Protein AF-A0A7C7Z2N9-F1 (afdb_monomer)

Foldseek 3Di:
DDPVLVVLLVVLVVLLVLLVVLLVVLVVQFDKDFFALVVFFPDKDAFDDFDQDPDDQQFKKWKKDFQPWDKPPWFKAFPVRDTFWDFDWQDDPDDDDSCPVDRITTGTIGHSHPGSITTGMHIPDMMTIGGPPPGTIDTSVVVSVVSNVSSVVSNVVSVVSNVVSVVVVVVVVVVVVVVVVVVPPDDDDDD

Structure (mmCIF, N/CA/C/O backbone):
data_AF-A0A7C7Z2N9-F1
#
_entry.id   AF-A0A7C7Z2N9-F1
#
loop_
_atom_site.group_PDB
_atom_site.id
_atom_site.type_symbol
_atom_site.label_atom_id
_atom_site.label_alt_id
_atom_site.label_comp_id
_atom_site.label_asym_id
_atom_site.label_entity_id
_atom_site.label_seq_id
_atom_site.pdbx_PDB_ins_code
_atom_site.Cartn_x
_atom_site.Cartn_y
_atom_site.Cartn_z
_atom_site.occupancy
_atom_site.B_iso_or_equiv
_atom_site.auth_seq_id
_atom_site.auth_comp_id
_atom_site.auth_asym_id
_atom_site.auth_atom_id
_atom_site.pdbx_PDB_model_num
ATOM 1 N N . MET A 1 1 ? 31.830 6.029 -44.873 1.00 58.88 1 MET A N 1
ATOM 2 C CA . MET A 1 1 ? 30.890 5.384 -43.927 1.00 58.88 1 MET A CA 1
ATOM 3 C C . MET A 1 1 ? 29.591 5.137 -44.669 1.00 58.88 1 MET A C 1
ATOM 5 O O . MET A 1 1 ? 29.043 6.101 -45.197 1.00 58.88 1 MET A O 1
ATOM 9 N N . ASN A 1 2 ? 29.158 3.878 -44.798 1.00 68.06 2 ASN A N 1
ATOM 10 C CA . ASN A 1 2 ? 27.928 3.558 -45.528 1.00 68.06 2 ASN A CA 1
ATOM 11 C C . ASN A 1 2 ? 26.686 4.051 -44.750 1.00 68.06 2 ASN A C 1
ATOM 13 O O . ASN A 1 2 ? 26.764 4.338 -43.552 1.00 68.06 2 ASN A O 1
ATOM 17 N N . LYS A 1 3 ? 25.544 4.197 -45.437 1.00 74.06 3 LYS A N 1
ATOM 18 C CA . LYS A 1 3 ? 24.299 4.692 -44.821 1.00 74.06 3 LYS A CA 1
ATOM 19 C C . LYS A 1 3 ? 23.841 3.804 -43.650 1.00 74.06 3 LYS A C 1
ATOM 21 O O . LYS A 1 3 ? 23.372 4.338 -42.655 1.00 74.06 3 LYS A O 1
ATOM 26 N N . GLY A 1 4 ? 24.066 2.489 -43.727 1.00 71.56 4 GLY A N 1
ATOM 27 C CA . GLY A 1 4 ? 23.709 1.534 -42.669 1.00 71.56 4 GLY A CA 1
ATOM 28 C C . GLY A 1 4 ? 24.450 1.767 -41.348 1.00 71.56 4 GLY A C 1
ATOM 29 O O . GLY A 1 4 ? 23.817 1.846 -40.303 1.00 71.56 4 GLY A O 1
ATOM 30 N N . ALA A 1 5 ? 25.768 1.980 -41.381 1.00 72.06 5 ALA A N 1
ATOM 31 C CA . ALA A 1 5 ? 26.562 2.248 -40.179 1.00 72.06 5 ALA A CA 1
ATOM 32 C C . ALA A 1 5 ? 26.177 3.578 -39.506 1.00 72.06 5 ALA A C 1
ATOM 34 O O . ALA A 1 5 ? 26.181 3.671 -38.283 1.00 72.06 5 ALA A O 1
ATOM 35 N N . LYS A 1 6 ? 25.788 4.595 -40.290 1.00 76.00 6 LYS A N 1
ATOM 36 C CA . LYS A 1 6 ? 25.250 5.860 -39.755 1.00 76.00 6 LYS A CA 1
ATOM 37 C C . LYS A 1 6 ? 23.948 5.648 -38.980 1.00 76.00 6 LYS A C 1
ATOM 39 O O . LYS A 1 6 ? 23.791 6.219 -37.909 1.00 76.00 6 LYS A O 1
ATOM 44 N N . VAL A 1 7 ? 23.043 4.830 -39.515 1.00 82.38 7 VAL A N 1
ATOM 45 C CA . VAL A 1 7 ? 21.750 4.531 -38.883 1.00 82.38 7 VAL A CA 1
ATOM 46 C C . VAL A 1 7 ? 21.945 3.727 -37.595 1.00 82.38 7 VAL A C 1
ATOM 48 O O . VAL A 1 7 ? 21.364 4.079 -36.577 1.00 82.38 7 VAL A O 1
ATOM 51 N N . ILE A 1 8 ? 22.819 2.716 -37.601 1.00 81.44 8 ILE A N 1
ATOM 52 C CA . ILE A 1 8 ? 23.114 1.899 -36.409 1.00 81.44 8 ILE A CA 1
ATOM 53 C C . ILE A 1 8 ? 23.722 2.750 -35.286 1.00 81.44 8 ILE A C 1
ATOM 55 O O . ILE A 1 8 ? 23.299 2.642 -34.138 1.00 81.44 8 ILE A O 1
ATOM 59 N N . LEU A 1 9 ? 24.667 3.640 -35.613 1.00 82.38 9 LEU A N 1
ATOM 60 C CA . LEU A 1 9 ? 25.251 4.556 -34.629 1.00 82.38 9 LEU A CA 1
ATOM 61 C C . LEU A 1 9 ? 24.215 5.541 -34.065 1.00 82.38 9 LEU A C 1
ATOM 63 O O . LEU A 1 9 ? 24.224 5.811 -32.868 1.00 82.38 9 LEU A O 1
ATOM 67 N N . ALA A 1 10 ? 23.305 6.048 -34.903 1.00 84.19 10 ALA A N 1
ATOM 68 C CA . ALA A 1 10 ? 22.223 6.920 -34.449 1.00 84.19 10 ALA A CA 1
ATOM 69 C C . ALA A 1 10 ? 21.260 6.189 -33.497 1.00 84.19 10 ALA A C 1
ATOM 71 O O . ALA A 1 10 ? 20.931 6.725 -32.444 1.00 84.19 10 AL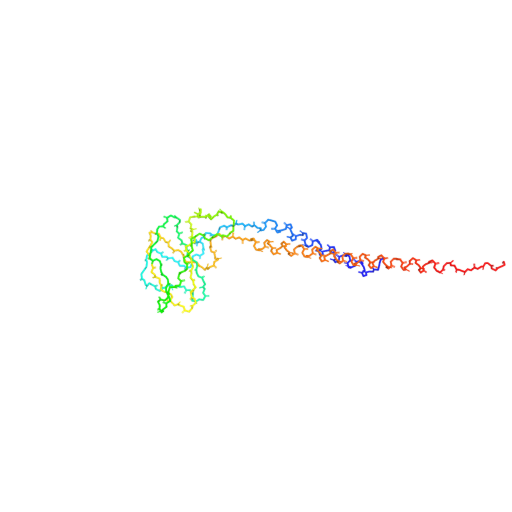A A O 1
ATOM 72 N N . ILE A 1 11 ? 20.865 4.954 -33.825 1.00 86.69 11 ILE A N 1
ATOM 73 C CA . ILE A 1 11 ? 20.000 4.122 -32.974 1.00 86.69 11 ILE A CA 1
ATOM 74 C C . ILE A 1 11 ? 20.671 3.849 -31.624 1.00 86.69 11 ILE A C 1
ATOM 76 O O . ILE A 1 11 ? 20.055 4.073 -30.585 1.00 86.69 11 ILE A O 1
ATOM 80 N N . GLY A 1 12 ? 21.942 3.430 -31.627 1.00 84.56 12 GLY A N 1
ATOM 81 C CA . GLY A 1 12 ? 22.696 3.202 -30.392 1.00 84.56 12 GLY A CA 1
ATOM 82 C C . GLY A 1 12 ? 22.774 4.459 -29.522 1.00 84.56 12 GLY A C 1
ATOM 83 O O . GLY A 1 12 ? 22.525 4.390 -28.323 1.00 84.56 12 GLY A O 1
ATOM 84 N N . GLY A 1 13 ? 23.024 5.623 -30.132 1.00 86.25 13 GLY A N 1
ATOM 85 C CA . GLY A 1 13 ? 23.037 6.908 -29.429 1.00 86.25 13 GLY A CA 1
ATOM 86 C C . GLY A 1 13 ? 21.691 7.274 -28.796 1.00 86.25 13 GLY A C 1
ATOM 87 O O . GLY A 1 13 ? 21.661 7.687 -27.640 1.00 86.25 13 GLY A O 1
ATOM 88 N N . VAL A 1 14 ? 20.574 7.082 -29.507 1.00 91.56 14 VAL A N 1
ATOM 89 C CA . VAL A 1 14 ? 19.229 7.344 -28.959 1.00 91.56 14 VAL A CA 1
ATOM 90 C C . VAL A 1 14 ? 18.920 6.416 -27.785 1.00 91.56 14 VAL A C 1
ATOM 92 O O . VAL A 1 14 ? 18.413 6.879 -26.770 1.00 91.56 14 VAL A O 1
ATOM 95 N N . ILE A 1 15 ? 19.262 5.131 -27.886 1.00 90.06 15 ILE A N 1
ATOM 96 C CA . ILE A 1 15 ? 19.028 4.158 -26.809 1.00 90.06 15 ILE A CA 1
ATOM 97 C C . ILE A 1 15 ? 19.815 4.535 -25.545 1.00 90.06 15 ILE A C 1
ATOM 99 O O . ILE A 1 15 ? 19.262 4.495 -24.447 1.00 90.06 15 ILE A O 1
ATOM 103 N N . VAL A 1 16 ? 21.075 4.967 -25.690 1.00 91.06 16 VAL A N 1
ATOM 104 C CA . VAL A 1 16 ? 21.866 5.473 -24.556 1.00 91.06 16 VAL A CA 1
ATOM 105 C C . VAL A 1 16 ? 21.205 6.705 -23.934 1.00 91.06 16 VAL A C 1
ATOM 107 O O . VAL A 1 16 ? 21.081 6.775 -22.714 1.00 91.06 16 VAL A O 1
ATOM 110 N N . LEU A 1 17 ? 20.744 7.659 -24.750 1.00 90.62 17 LEU A N 1
ATOM 111 C CA . LEU A 1 17 ? 20.074 8.866 -24.252 1.00 90.62 17 LEU A CA 1
ATOM 112 C C . LEU A 1 17 ? 18.777 8.548 -23.501 1.00 90.62 17 LEU A C 1
ATOM 114 O O . LEU A 1 17 ? 18.522 9.155 -22.465 1.00 90.62 17 LEU A O 1
ATOM 118 N N . LEU A 1 18 ? 17.989 7.586 -23.987 1.00 89.00 18 LEU A N 1
ATOM 119 C CA . LEU A 1 18 ? 16.785 7.121 -23.298 1.00 89.00 18 LEU A CA 1
ATOM 120 C C . LEU A 1 18 ? 17.125 6.495 -21.944 1.00 89.00 18 LEU A C 1
ATOM 122 O O . LEU A 1 18 ? 16.493 6.838 -20.951 1.00 89.00 18 LEU A O 1
ATOM 126 N N . GLY A 1 19 ? 18.161 5.655 -21.877 1.00 88.69 19 GLY A N 1
ATOM 127 C CA . GLY A 1 19 ? 18.594 5.068 -20.611 1.00 88.69 19 GLY A CA 1
ATOM 128 C C . GLY A 1 19 ? 19.083 6.111 -19.598 1.00 88.69 19 GLY A C 1
ATOM 129 O O . GLY A 1 19 ? 18.737 6.034 -18.422 1.00 88.69 19 GLY A O 1
ATOM 130 N N . ILE A 1 20 ? 19.813 7.139 -20.049 1.00 88.62 20 ILE A N 1
ATOM 131 C CA . ILE A 1 20 ? 20.223 8.268 -19.194 1.00 88.62 20 ILE A CA 1
ATOM 132 C C . ILE A 1 20 ? 18.998 9.048 -18.701 1.00 88.62 20 ILE A C 1
ATOM 134 O O . ILE A 1 20 ? 18.917 9.362 -17.517 1.00 88.62 20 ILE A O 1
ATOM 138 N N . ALA A 1 21 ? 18.041 9.349 -19.583 1.00 86.81 21 ALA A N 1
ATOM 139 C CA . ALA A 1 21 ? 16.823 10.059 -19.204 1.00 86.81 21 ALA A CA 1
ATOM 140 C C . ALA A 1 21 ? 16.025 9.283 -18.143 1.00 86.81 21 ALA A C 1
ATOM 142 O O . ALA A 1 21 ? 15.610 9.877 -17.150 1.00 86.81 21 ALA A O 1
ATOM 143 N N . SER A 1 22 ? 15.887 7.962 -18.300 1.00 84.19 22 SER A N 1
ATOM 144 C CA . SER A 1 22 ? 15.258 7.094 -17.297 1.00 84.19 22 SER A CA 1
ATOM 145 C C . SER A 1 22 ? 15.959 7.175 -15.940 1.00 84.19 22 SER A C 1
ATOM 147 O O . SER A 1 22 ? 15.283 7.337 -14.930 1.00 84.19 22 SER A O 1
ATOM 149 N N . LEU A 1 23 ? 17.298 7.159 -15.899 1.00 84.38 23 LEU A N 1
ATOM 150 C CA . LEU A 1 23 ? 18.056 7.284 -14.645 1.00 84.38 23 LEU A CA 1
ATOM 151 C C . LEU A 1 23 ? 17.878 8.646 -13.962 1.00 84.38 23 LEU A C 1
ATOM 153 O O . LEU A 1 23 ? 17.760 8.712 -12.740 1.00 84.38 23 LEU A O 1
ATOM 157 N N . VAL A 1 24 ? 17.839 9.733 -14.738 1.00 82.94 24 VAL A N 1
ATOM 158 C CA . VAL A 1 24 ? 17.637 11.090 -14.202 1.00 82.94 24 VAL A CA 1
ATOM 159 C C . VAL A 1 24 ? 16.233 11.249 -13.616 1.00 82.94 24 VAL A C 1
ATOM 161 O O . VAL A 1 24 ? 16.079 11.877 -12.572 1.00 82.94 24 VAL A O 1
ATOM 164 N N . ILE A 1 25 ? 15.220 10.667 -14.262 1.00 77.38 25 ILE A N 1
ATOM 165 C CA . ILE A 1 25 ? 13.828 10.696 -13.787 1.00 77.38 25 ILE A CA 1
ATOM 166 C C . ILE A 1 25 ? 13.626 9.744 -12.599 1.00 77.38 25 ILE A C 1
ATOM 168 O O . ILE A 1 25 ? 12.815 10.031 -11.722 1.00 77.38 25 ILE A O 1
ATOM 172 N N . ALA A 1 26 ? 14.379 8.641 -12.537 1.00 72.06 26 ALA A N 1
ATOM 173 C CA . ALA A 1 26 ? 14.283 7.675 -11.452 1.00 72.06 26 ALA A CA 1
ATOM 174 C C . ALA A 1 26 ? 14.616 8.318 -10.092 1.00 72.06 26 ALA A C 1
ATOM 176 O O . ALA A 1 26 ? 13.835 8.177 -9.156 1.00 72.06 26 ALA A O 1
ATOM 177 N N . GLY A 1 27 ? 15.711 9.078 -9.974 1.00 66.31 27 GLY A N 1
ATOM 178 C CA . GLY A 1 27 ? 16.153 9.643 -8.686 1.00 66.31 27 GLY A CA 1
ATOM 179 C C . GLY A 1 27 ? 15.055 10.378 -7.888 1.00 66.31 27 GLY A C 1
ATOM 180 O O . GLY A 1 27 ? 14.830 10.035 -6.731 1.00 66.31 27 GLY A O 1
ATOM 181 N N . PRO A 1 28 ? 14.322 11.336 -8.485 1.00 66.62 28 PRO A N 1
ATOM 182 C CA . PRO A 1 28 ? 13.210 12.032 -7.827 1.00 66.62 28 PRO A CA 1
ATOM 183 C C . PRO A 1 28 ? 11.938 11.197 -7.608 1.00 66.62 28 PRO A C 1
ATOM 185 O O . PRO A 1 28 ? 11.057 11.640 -6.876 1.00 66.62 28 PRO A O 1
ATOM 188 N N . SER A 1 29 ? 11.802 10.044 -8.273 1.00 63.91 29 SER A N 1
ATOM 189 C CA . SER A 1 29 ? 10.579 9.225 -8.236 1.00 63.91 29 SER A CA 1
ATOM 190 C C . SER A 1 29 ? 10.483 8.301 -7.022 1.00 63.91 29 SER A C 1
ATOM 192 O O . SER A 1 29 ? 9.392 7.844 -6.714 1.00 63.91 29 SER A O 1
ATOM 194 N N . ALA A 1 30 ? 11.579 8.070 -6.290 1.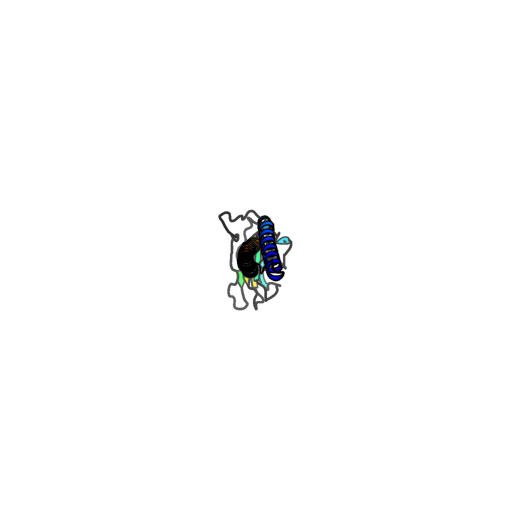00 67.88 30 ALA A N 1
ATOM 195 C CA . ALA A 1 30 ? 11.559 7.334 -5.026 1.00 67.88 30 ALA A CA 1
ATOM 196 C C . ALA A 1 30 ? 11.020 8.228 -3.898 1.00 67.88 30 ALA A C 1
ATOM 198 O O . ALA A 1 30 ? 11.765 8.683 -3.029 1.00 67.88 30 ALA A O 1
ATOM 199 N N . LYS A 1 31 ? 9.724 8.540 -3.941 1.00 75.12 31 LYS A N 1
ATOM 200 C CA . LYS A 1 31 ? 9.063 9.312 -2.894 1.00 75.12 31 LYS A CA 1
ATOM 201 C C . LYS A 1 31 ? 8.298 8.368 -1.974 1.00 75.12 31 LYS A C 1
ATOM 203 O O . LYS A 1 31 ? 7.514 7.543 -2.435 1.00 75.12 31 LYS A O 1
ATOM 208 N N . ARG A 1 32 ? 8.505 8.543 -0.668 1.00 77.25 32 ARG A N 1
ATOM 209 C CA . ARG A 1 32 ? 7.568 8.074 0.352 1.00 77.25 32 ARG A CA 1
ATOM 210 C C . ARG A 1 32 ? 6.532 9.163 0.599 1.00 77.25 32 ARG A C 1
ATOM 212 O O . ARG A 1 32 ? 6.874 10.349 0.677 1.00 77.25 32 ARG A O 1
ATOM 219 N N . TYR A 1 33 ? 5.268 8.789 0.652 1.00 81.81 33 TYR A N 1
ATOM 220 C CA . TYR A 1 33 ? 4.171 9.704 0.937 1.00 81.81 33 TYR A CA 1
ATOM 221 C C . TYR A 1 33 ? 3.105 8.986 1.749 1.00 81.81 33 TYR A C 1
ATOM 223 O O . TYR A 1 33 ? 3.028 7.765 1.746 1.00 81.81 33 TYR A O 1
ATOM 231 N N . TYR A 1 34 ? 2.294 9.760 2.455 1.00 84.38 34 TYR A N 1
ATOM 232 C CA . TYR A 1 34 ? 1.214 9.233 3.268 1.00 84.38 34 TYR A CA 1
ATOM 233 C C . TYR A 1 34 ? -0.118 9.611 2.630 1.00 84.38 34 TYR A C 1
ATOM 235 O O . TYR A 1 34 ? -0.348 10.789 2.337 1.00 84.38 34 TYR A O 1
ATOM 243 N N . VAL A 1 35 ? -0.968 8.614 2.404 1.00 89.00 35 VAL A N 1
ATOM 244 C CA . VAL A 1 35 ? -2.359 8.810 1.994 1.00 89.00 35 VAL A CA 1
ATOM 245 C C . VAL A 1 35 ? -3.211 8.693 3.243 1.00 89.00 35 VAL A C 1
ATOM 247 O O . VAL A 1 35 ? -3.163 7.675 3.934 1.00 89.00 35 VAL A O 1
ATOM 250 N N . ASN A 1 36 ? -3.963 9.748 3.554 1.00 90.31 36 ASN A N 1
ATOM 251 C CA . ASN A 1 36 ? -4.811 9.752 4.733 1.00 90.31 36 ASN A CA 1
ATOM 252 C C . ASN A 1 36 ? -5.914 8.695 4.571 1.00 90.31 36 ASN A C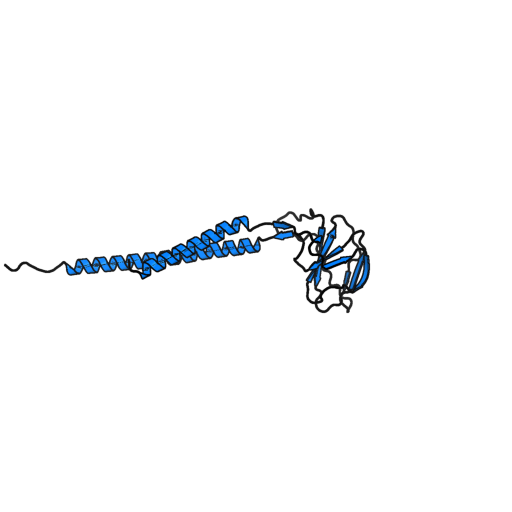 1
ATOM 254 O O . ASN A 1 36 ? -6.709 8.815 3.641 1.00 90.31 36 ASN A O 1
ATOM 258 N N . PRO A 1 37 ? -6.014 7.696 5.469 1.00 91.31 37 PRO A N 1
ATOM 259 C CA . PRO A 1 37 ? -7.029 6.657 5.361 1.00 91.31 37 PRO A CA 1
ATOM 260 C C . PRO A 1 37 ? -8.459 7.202 5.351 1.00 91.31 37 PRO A C 1
ATOM 262 O O . PRO A 1 37 ? -9.342 6.575 4.784 1.00 91.31 37 PRO A O 1
ATOM 265 N N . LEU A 1 38 ? -8.687 8.387 5.929 1.00 93.31 38 LEU A N 1
ATOM 266 C CA . LEU A 1 38 ? -9.989 9.053 5.897 1.00 93.31 38 LEU A CA 1
ATOM 267 C C . LEU A 1 38 ? -10.485 9.382 4.478 1.00 93.31 38 LEU A C 1
ATOM 269 O O . LEU A 1 38 ? -11.691 9.507 4.278 1.00 93.31 38 LEU A O 1
ATOM 273 N N . ASP A 1 39 ? -9.577 9.531 3.512 1.00 92.19 39 ASP A N 1
ATOM 274 C CA . ASP A 1 39 ? -9.922 9.897 2.136 1.00 92.19 39 ASP A CA 1
ATOM 275 C C . ASP A 1 39 ? -10.391 8.685 1.304 1.00 92.19 39 ASP A C 1
ATOM 277 O O . ASP A 1 39 ? -11.068 8.870 0.296 1.00 92.19 39 ASP A O 1
ATOM 281 N N . GLU A 1 40 ? -10.088 7.459 1.749 1.00 92.38 40 GLU A N 1
ATOM 282 C CA . GLU A 1 40 ? -10.300 6.200 1.008 1.00 92.38 40 GLU A CA 1
ATOM 283 C C . GLU A 1 40 ? -11.199 5.203 1.778 1.00 92.38 40 GLU A C 1
ATOM 285 O O . GLU A 1 40 ? -11.198 3.997 1.522 1.00 92.38 40 GLU A O 1
ATOM 290 N N . ILE A 1 41 ? -11.956 5.683 2.776 1.00 93.62 41 ILE A N 1
ATOM 291 C CA . ILE A 1 41 ? -12.802 4.832 3.628 1.00 93.62 41 ILE A CA 1
ATOM 292 C C . ILE A 1 41 ? -13.897 4.157 2.802 1.00 93.62 41 ILE A C 1
ATOM 294 O O . ILE A 1 41 ? -14.735 4.821 2.191 1.00 93.62 41 ILE A O 1
ATOM 298 N N . GLN A 1 42 ? -13.971 2.833 2.913 1.00 93.69 42 GLN A N 1
ATOM 299 C CA . GLN A 1 42 ? -15.091 2.038 2.411 1.00 93.69 42 GLN A CA 1
ATOM 300 C C . GLN A 1 42 ? -16.148 1.829 3.497 1.00 93.69 42 GLN A C 1
ATOM 302 O O . GLN A 1 42 ? -17.349 1.913 3.240 1.00 93.69 42 GLN A O 1
ATOM 307 N N . TRP A 1 43 ? -15.708 1.579 4.732 1.00 93.69 43 TRP A N 1
ATOM 308 C CA . TRP A 1 43 ? -16.595 1.413 5.878 1.00 93.69 43 TRP A CA 1
ATOM 309 C C . TRP A 1 43 ? -15.909 1.804 7.190 1.00 93.69 43 TRP A C 1
ATOM 311 O O . TRP A 1 43 ? -14.686 1.796 7.284 1.00 93.69 43 TRP A O 1
ATOM 321 N N . GLN A 1 44 ? -16.687 2.167 8.210 1.00 93.62 44 GLN A N 1
ATOM 322 C CA . GLN A 1 44 ? -16.160 2.535 9.523 1.00 93.62 44 GLN A CA 1
ATOM 323 C C . GLN A 1 44 ? -17.072 2.057 10.650 1.00 93.62 44 GLN A C 1
ATOM 325 O O . GLN A 1 44 ? -18.298 2.051 10.507 1.00 93.62 44 GLN A O 1
ATOM 330 N N . THR A 1 45 ? -16.471 1.692 11.779 1.00 93.19 45 THR A N 1
ATOM 331 C CA . THR A 1 45 ? -17.193 1.310 12.997 1.00 93.19 45 THR A CA 1
ATOM 332 C C . THR A 1 45 ? -16.335 1.519 14.240 1.00 93.19 45 THR A C 1
ATOM 334 O O . THR A 1 45 ? -15.119 1.404 14.167 1.00 93.19 45 THR A O 1
ATOM 337 N N . ASN A 1 46 ? -16.946 1.787 15.390 1.00 89.88 46 ASN A N 1
ATOM 338 C CA . ASN A 1 46 ? -16.259 1.883 16.682 1.00 89.88 46 ASN A CA 1
ATOM 339 C C . ASN A 1 46 ? -16.589 0.711 17.618 1.00 89.88 46 ASN A C 1
ATOM 341 O O . ASN A 1 46 ? -15.737 0.259 18.377 1.00 89.88 46 ASN A O 1
ATOM 345 N N . SER A 1 47 ? -17.817 0.192 17.582 1.00 87.69 47 SER A N 1
ATOM 346 C CA . SER A 1 47 ? -18.225 -0.938 18.411 1.00 87.69 47 SER A CA 1
ATOM 347 C C . SER A 1 47 ? -19.371 -1.705 17.768 1.00 87.69 47 SER A C 1
ATOM 349 O O . SER A 1 47 ? -20.468 -1.172 17.606 1.00 87.69 47 SER A O 1
ATOM 351 N N . VAL A 1 48 ? -19.114 -2.965 17.424 1.00 90.12 48 VAL A N 1
ATOM 352 C CA . VAL A 1 48 ? -20.086 -3.885 16.819 1.00 90.12 48 VAL A CA 1
ATOM 353 C C . VAL A 1 48 ? -19.854 -5.302 17.323 1.00 90.12 48 VAL A C 1
ATOM 355 O O . VAL A 1 48 ? -18.735 -5.682 17.664 1.00 90.12 48 VAL A O 1
ATOM 358 N N . VAL A 1 49 ? -20.921 -6.098 17.383 1.00 89.38 49 VAL A N 1
ATOM 359 C CA . VAL A 1 49 ? -20.862 -7.494 17.836 1.00 89.38 49 VAL A CA 1
ATOM 360 C C . VAL A 1 49 ? -21.606 -8.371 16.842 1.00 89.38 49 VAL A C 1
ATOM 362 O O . VAL A 1 49 ? -22.818 -8.231 16.690 1.00 89.38 49 VAL A O 1
ATOM 365 N N . ASN A 1 50 ? -20.882 -9.302 16.218 1.00 85.62 50 ASN A N 1
ATOM 366 C CA . ASN A 1 50 ? -21.384 -10.230 15.200 1.00 85.62 50 ASN A CA 1
ATOM 367 C C . ASN A 1 50 ? -22.200 -9.539 14.095 1.00 85.62 50 ASN A C 1
ATOM 369 O O . ASN A 1 50 ? -23.256 -10.030 13.686 1.00 85.62 50 ASN A O 1
ATOM 373 N N . GLU A 1 51 ? -21.731 -8.385 13.626 1.00 89.94 51 GLU A N 1
ATOM 374 C CA . GLU A 1 51 ? -22.366 -7.692 12.508 1.00 89.94 51 GLU A CA 1
ATOM 375 C C . GLU A 1 51 ? -21.776 -8.155 11.182 1.00 89.94 51 GLU A C 1
ATOM 377 O O . GLU A 1 51 ? -20.580 -8.409 11.074 1.00 89.94 51 GLU A O 1
ATOM 382 N N . THR A 1 52 ? -22.613 -8.272 10.153 1.00 90.19 52 THR A N 1
ATOM 383 C CA . THR A 1 52 ? -22.128 -8.564 8.803 1.00 90.19 52 THR A CA 1
ATOM 384 C C . THR A 1 52 ? -21.500 -7.313 8.207 1.00 90.19 52 THR A C 1
ATOM 386 O O . THR A 1 52 ? -22.151 -6.272 8.119 1.00 90.19 52 THR A O 1
ATOM 389 N N . ILE A 1 53 ? -20.253 -7.433 7.763 1.00 86.38 53 ILE A N 1
ATOM 390 C CA . ILE A 1 53 ? -19.513 -6.345 7.136 1.00 86.38 53 ILE A CA 1
ATOM 391 C C . ILE A 1 53 ? -20.157 -6.013 5.773 1.00 86.38 53 ILE A C 1
ATOM 393 O O . ILE A 1 53 ? -20.268 -6.899 4.922 1.00 86.38 53 ILE A O 1
ATOM 397 N N . PRO A 1 54 ? -20.570 -4.755 5.515 1.00 88.81 54 PRO A N 1
ATOM 398 C CA . PRO A 1 54 ? -21.216 -4.359 4.263 1.00 88.81 54 PRO A CA 1
ATOM 399 C C . PRO A 1 54 ? -20.190 -4.010 3.166 1.00 88.81 54 PRO A C 1
ATOM 401 O O . PRO A 1 54 ? -20.263 -2.940 2.563 1.00 88.81 54 PRO A O 1
ATOM 404 N N . LEU A 1 55 ? -19.217 -4.891 2.927 1.00 85.62 55 LEU A N 1
ATOM 405 C CA . LEU A 1 55 ? -18.120 -4.690 1.973 1.00 85.62 55 LEU A CA 1
ATOM 406 C C . LEU A 1 55 ? -18.203 -5.670 0.789 1.00 85.62 55 LEU A C 1
ATOM 408 O O . LEU A 1 55 ? -19.003 -6.606 0.795 1.00 85.62 55 LEU A O 1
ATOM 412 N N . SER A 1 56 ? -17.416 -5.419 -0.258 1.00 88.00 56 SER A N 1
ATOM 413 C CA . SER A 1 56 ? -17.389 -6.253 -1.465 1.00 88.00 56 SER A CA 1
ATOM 414 C C . SER A 1 56 ? -16.716 -7.605 -1.176 1.00 88.00 56 SER A C 1
ATOM 416 O O . SER A 1 56 ? -15.635 -7.612 -0.593 1.00 88.00 56 SER A O 1
ATOM 418 N N . PRO A 1 57 ? -17.290 -8.744 -1.599 1.00 82.50 57 PRO A N 1
ATOM 419 C CA . PRO A 1 57 ? -16.797 -10.079 -1.247 1.00 82.50 57 PRO A CA 1
ATOM 420 C C . PRO A 1 57 ? -15.618 -10.582 -2.105 1.00 82.50 57 PRO A C 1
ATOM 422 O O . PRO A 1 57 ? -15.380 -11.780 -2.149 1.00 82.50 57 PRO A O 1
ATOM 425 N N . ASP A 1 58 ? -14.893 -9.704 -2.802 1.00 86.06 58 ASP A N 1
ATOM 426 C CA . ASP A 1 58 ? -13.809 -10.075 -3.734 1.00 86.06 58 ASP A CA 1
ATOM 427 C C . ASP A 1 58 ? -12.551 -9.205 -3.554 1.00 86.06 58 ASP A C 1
ATOM 429 O O . ASP A 1 58 ? -11.715 -9.101 -4.449 1.00 86.06 58 ASP A O 1
ATOM 433 N N . GLU A 1 59 ? -12.433 -8.546 -2.403 1.00 91.44 59 GLU A N 1
ATOM 434 C CA . GLU A 1 59 ? -11.359 -7.599 -2.109 1.00 91.44 59 GLU A CA 1
ATOM 435 C C . GLU A 1 59 ? -10.620 -8.000 -0.827 1.00 91.44 59 GLU A C 1
ATOM 437 O O . GLU A 1 59 ? -11.180 -8.621 0.081 1.00 91.44 59 GLU A O 1
ATOM 442 N N . THR A 1 60 ? -9.356 -7.599 -0.727 1.00 93.12 60 THR A N 1
ATOM 443 C CA . THR A 1 60 ? -8.631 -7.591 0.548 1.00 93.12 60 THR A CA 1
ATOM 444 C C . THR A 1 60 ? -8.843 -6.229 1.192 1.00 93.12 60 THR A C 1
ATOM 446 O O . THR A 1 60 ? -8.666 -5.200 0.538 1.00 93.12 60 THR A O 1
ATOM 449 N N . TYR A 1 61 ? -9.194 -6.202 2.474 1.00 93.31 61 TYR A N 1
ATOM 450 C CA . TYR A 1 61 ? -9.400 -4.967 3.223 1.00 93.31 61 TYR A CA 1
ATOM 451 C C . TYR A 1 61 ? -8.344 -4.801 4.301 1.00 93.31 61 TYR A C 1
ATOM 453 O O . TYR A 1 61 ? -8.040 -5.732 5.038 1.00 93.31 61 TYR A O 1
ATOM 461 N N . GLN A 1 62 ? -7.830 -3.585 4.420 1.00 93.38 62 GLN A N 1
ATOM 462 C CA . GLN A 1 62 ? -6.934 -3.145 5.480 1.00 93.38 62 GLN A CA 1
ATOM 463 C C . GLN A 1 62 ? -7.712 -2.321 6.510 1.00 93.38 62 GLN A C 1
ATOM 465 O O . GLN A 1 62 ? -8.637 -1.576 6.169 1.00 93.38 62 GLN A O 1
ATOM 470 N N . LEU A 1 63 ? -7.335 -2.468 7.775 1.00 92.94 63 LEU A N 1
ATOM 471 C CA . LEU A 1 63 ? -7.966 -1.814 8.908 1.00 92.94 63 LEU A CA 1
ATOM 472 C C . LEU A 1 63 ? -7.028 -0.771 9.501 1.00 92.94 63 LEU A C 1
ATOM 474 O O . LEU A 1 63 ? -5.854 -1.050 9.746 1.00 92.94 63 LEU A O 1
ATOM 478 N N . PHE A 1 64 ? -7.570 0.404 9.811 1.00 92.06 64 PHE A N 1
ATOM 479 C CA . PHE A 1 64 ? -6.845 1.464 10.505 1.00 92.06 64 PHE A CA 1
ATOM 480 C C . PHE A 1 64 ? -7.526 1.823 11.811 1.00 92.06 64 PHE A C 1
ATOM 482 O O . PHE A 1 64 ? -8.746 1.953 11.868 1.00 92.06 64 PHE A O 1
ATOM 489 N N . ALA A 1 65 ? -6.722 2.062 12.839 1.00 91.06 65 ALA A N 1
ATOM 490 C CA . ALA A 1 65 ? -7.170 2.690 14.071 1.00 91.06 65 ALA A CA 1
ATOM 491 C C . ALA A 1 65 ? -6.392 3.974 14.310 1.00 91.06 65 ALA A C 1
ATOM 493 O O . ALA A 1 65 ? -5.264 4.153 13.839 1.00 91.06 65 ALA A O 1
ATOM 494 N N . LYS A 1 66 ? -6.995 4.870 15.082 1.00 89.25 66 LYS A N 1
ATOM 495 C CA . LYS A 1 66 ? -6.298 6.057 15.544 1.00 89.25 66 LYS A CA 1
ATOM 496 C C . LYS A 1 66 ? -5.160 5.662 16.490 1.00 89.25 66 LYS A C 1
ATOM 498 O O . LYS A 1 66 ? -5.294 4.780 17.337 1.00 89.25 66 LYS A O 1
ATOM 503 N N . ASN A 1 67 ? -4.018 6.305 16.333 1.00 85.81 67 ASN A N 1
ATOM 504 C CA . ASN A 1 67 ? -2.823 6.028 17.103 1.00 85.81 67 ASN A CA 1
ATOM 505 C C . ASN A 1 67 ? -3.033 6.358 18.587 1.00 85.81 67 ASN A C 1
ATOM 507 O O . ASN A 1 67 ? -3.568 7.411 18.938 1.00 85.81 67 ASN A O 1
ATOM 511 N N . GLY A 1 68 ? -2.620 5.442 19.462 1.00 76.62 68 GLY A N 1
ATOM 512 C CA . GLY A 1 68 ? -2.861 5.525 20.902 1.00 76.62 68 GLY A CA 1
ATOM 513 C C . GLY A 1 68 ? -4.273 5.120 21.342 1.00 76.62 68 GLY A C 1
ATOM 514 O O . GLY A 1 68 ? -4.538 5.106 22.545 1.00 76.62 68 GLY A O 1
ATOM 515 N N . THR A 1 69 ? -5.163 4.757 20.415 1.00 75.44 69 THR A N 1
ATOM 516 C CA . THR A 1 69 ? -6.494 4.230 20.738 1.00 75.44 69 THR A CA 1
ATOM 517 C C . THR A 1 69 ? -6.411 2.755 21.113 1.00 75.44 69 THR A C 1
ATOM 519 O O . THR A 1 69 ? -5.793 1.948 20.419 1.00 75.44 69 THR A O 1
ATOM 522 N N . GLY A 1 70 ? -7.084 2.389 22.204 1.00 75.00 70 GLY A N 1
ATOM 523 C CA . GLY A 1 70 ? -7.318 0.993 22.552 1.00 75.00 70 GLY A CA 1
ATOM 524 C C . GLY A 1 70 ? -8.484 0.415 21.751 1.00 75.00 70 GLY A C 1
ATOM 525 O O . GLY A 1 70 ? -9.591 0.951 21.778 1.00 75.00 70 GLY A O 1
ATOM 526 N N . TYR A 1 71 ? -8.245 -0.698 21.069 1.00 82.69 71 TYR A N 1
ATOM 527 C CA . TYR A 1 71 ? -9.292 -1.576 20.557 1.00 82.69 71 TYR A CA 1
ATOM 528 C C . TYR A 1 71 ? -9.090 -2.975 21.138 1.00 82.69 71 TYR A C 1
ATOM 530 O O . TYR A 1 71 ? -7.964 -3.418 21.385 1.00 82.69 71 TYR A O 1
ATOM 538 N N . HIS A 1 72 ? -10.193 -3.666 21.386 1.00 82.06 72 HIS A N 1
ATOM 539 C CA . HIS A 1 72 ? -10.224 -4.995 21.973 1.00 82.06 72 HIS A CA 1
ATOM 540 C C . HIS A 1 72 ? -11.260 -5.851 21.257 1.00 82.06 72 HIS A C 1
ATOM 542 O O . HIS A 1 72 ? -12.179 -5.343 20.614 1.00 82.06 72 HIS A O 1
ATOM 548 N N . ASN A 1 73 ? -11.100 -7.168 21.379 1.00 83.38 73 ASN A N 1
ATOM 549 C CA . ASN A 1 73 ? -12.020 -8.149 20.808 1.00 83.38 73 ASN A CA 1
ATOM 550 C C . ASN A 1 73 ? -12.256 -7.973 19.299 1.00 83.38 73 ASN A C 1
ATOM 552 O O . ASN A 1 73 ? -13.324 -8.339 18.825 1.00 83.38 73 ASN A O 1
ATOM 556 N N . LEU A 1 74 ? -11.284 -7.411 18.564 1.00 89.25 74 LEU A N 1
ATOM 557 C CA . LEU A 1 74 ? -11.340 -7.352 17.108 1.00 89.25 74 LEU A CA 1
ATOM 558 C C . LEU A 1 74 ? -11.193 -8.772 16.562 1.00 89.25 74 LEU A C 1
ATOM 560 O O . LEU A 1 74 ? -10.159 -9.409 16.752 1.00 89.25 74 LEU A O 1
ATOM 564 N N . SER A 1 75 ? -12.251 -9.245 15.925 1.00 92.06 75 SER A N 1
ATOM 565 C CA . SER A 1 75 ? -12.345 -10.547 15.281 1.00 92.06 75 SER A CA 1
ATOM 566 C C . SER A 1 75 ? -13.175 -10.382 14.019 1.00 92.06 75 SER A C 1
ATOM 568 O O . SER A 1 75 ? -14.234 -9.745 14.043 1.00 92.06 75 SER A O 1
ATOM 570 N N . ILE A 1 76 ? -12.676 -10.927 12.917 1.00 93.12 76 ILE A N 1
ATOM 571 C CA . ILE A 1 76 ? -13.383 -10.985 11.644 1.00 93.12 76 ILE A CA 1
ATOM 572 C C . ILE A 1 76 ? -13.444 -12.446 11.252 1.00 93.12 76 ILE A C 1
ATOM 574 O O . ILE A 1 76 ? -12.410 -13.084 11.092 1.00 93.12 76 ILE A O 1
ATOM 578 N N . THR A 1 77 ? -14.648 -12.979 11.097 1.00 93.69 77 THR A N 1
ATOM 579 C CA . THR A 1 77 ? -14.856 -14.402 10.840 1.00 93.69 77 THR A CA 1
ATOM 580 C C . THR A 1 77 ? -15.623 -14.644 9.556 1.00 93.69 77 THR A C 1
ATOM 582 O O . THR A 1 77 ? -16.475 -13.846 9.154 1.00 93.69 77 THR A O 1
ATOM 585 N N . ASP A 1 78 ? -15.316 -15.760 8.906 1.00 91.00 78 ASP A N 1
ATOM 586 C CA . ASP A 1 78 ? -16.134 -16.279 7.818 1.00 91.00 78 ASP A CA 1
ATOM 587 C C . ASP A 1 78 ? -17.456 -16.887 8.354 1.00 91.00 78 ASP A C 1
ATOM 589 O O . ASP A 1 78 ? -17.652 -17.009 9.569 1.00 91.00 78 ASP A O 1
ATOM 593 N N . PRO A 1 79 ? -18.397 -17.284 7.476 1.00 87.06 79 PRO A N 1
ATOM 594 C CA . PRO A 1 79 ? -19.647 -17.920 7.899 1.00 87.06 79 PRO A CA 1
ATOM 595 C C . PRO A 1 79 ? -19.481 -19.240 8.671 1.00 87.06 79 PRO A C 1
ATOM 597 O O . PRO A 1 79 ? -20.415 -19.644 9.367 1.00 87.06 79 PRO A O 1
ATOM 600 N N . ASP A 1 80 ? -18.330 -19.908 8.551 1.00 89.38 80 ASP A N 1
ATOM 601 C CA . ASP A 1 80 ? -17.995 -21.139 9.273 1.00 89.38 80 ASP A CA 1
ATOM 602 C C . ASP A 1 80 ? -17.368 -20.851 10.656 1.00 89.38 80 ASP A C 1
ATOM 604 O O . ASP A 1 80 ? -17.176 -21.769 11.460 1.00 89.38 80 ASP A O 1
ATOM 608 N N . GLY A 1 81 ? -17.106 -19.576 10.967 1.00 88.00 81 GLY A N 1
ATOM 609 C CA . GLY A 1 81 ? -16.516 -19.109 12.218 1.00 88.00 81 GLY A CA 1
ATOM 610 C C . GLY A 1 81 ? -14.987 -19.143 12.239 1.00 88.00 81 GLY A C 1
ATOM 611 O O . GLY A 1 81 ? -14.400 -19.077 13.322 1.00 88.00 81 GLY A O 1
ATOM 612 N N . ASN A 1 82 ? -14.327 -19.272 11.086 1.00 91.38 82 ASN A N 1
ATOM 613 C CA . ASN A 1 82 ? -12.872 -19.205 10.998 1.00 91.38 82 ASN A CA 1
ATOM 614 C C . ASN A 1 82 ? -12.410 -17.750 11.082 1.00 91.38 82 ASN A C 1
ATOM 616 O O . ASN A 1 82 ? -12.951 -16.889 10.395 1.00 91.38 82 ASN A O 1
ATOM 620 N N . GLU A 1 83 ? -11.391 -17.487 11.899 1.00 93.75 83 GLU A N 1
ATOM 621 C CA . GLU A 1 83 ? -10.776 -16.162 12.014 1.00 93.75 83 GLU A CA 1
ATOM 622 C C . GLU A 1 83 ? -10.018 -15.808 10.727 1.00 93.75 83 GLU A C 1
ATOM 624 O O . GLU A 1 83 ? -9.135 -16.548 10.289 1.00 93.75 83 GLU A O 1
ATOM 629 N N . LEU A 1 84 ? -10.365 -14.664 10.146 1.00 92.88 84 LEU A N 1
ATOM 630 C CA . LEU A 1 84 ? -9.779 -14.098 8.934 1.00 92.88 84 LEU A CA 1
ATOM 631 C C . LEU A 1 84 ? -8.898 -12.884 9.230 1.00 92.88 84 LEU A C 1
ATOM 633 O O . LEU A 1 84 ? -8.059 -12.534 8.399 1.00 92.88 84 LEU A O 1
ATOM 637 N N . PHE A 1 85 ? -9.088 -12.224 10.379 1.00 92.75 85 PHE A N 1
ATOM 638 C CA . PHE A 1 85 ? -8.321 -11.034 10.714 1.00 92.75 85 PHE A CA 1
ATOM 639 C C . PHE A 1 85 ? -6.853 -11.380 10.964 1.00 92.75 85 PHE A C 1
ATOM 641 O O . PHE A 1 85 ? -6.500 -12.142 11.868 1.00 92.75 85 PHE A O 1
ATOM 648 N N . GLN A 1 86 ? -5.984 -10.765 10.174 1.00 91.69 86 GLN A N 1
ATOM 649 C CA . GLN A 1 86 ? -4.543 -10.844 10.320 1.00 91.69 86 GLN A CA 1
ATOM 650 C C . GLN A 1 86 ? -4.062 -9.535 10.929 1.00 91.69 86 GLN A C 1
ATOM 652 O O . GLN A 1 86 ? -3.945 -8.517 10.249 1.00 91.69 86 GLN A O 1
ATOM 657 N N . GLY A 1 87 ? -3.821 -9.565 12.240 1.00 86.19 87 GLY A N 1
ATOM 658 C CA . GLY A 1 87 ? -3.304 -8.416 12.968 1.00 86.19 87 GLY A CA 1
ATOM 659 C C . GLY A 1 87 ? -1.885 -8.076 12.519 1.00 86.19 87 GLY A C 1
ATOM 660 O O . GLY A 1 87 ? -0.972 -8.888 12.665 1.00 86.19 87 GLY A O 1
ATOM 661 N N . GLU A 1 88 ? -1.699 -6.855 12.037 1.00 76.12 88 GLU A N 1
ATOM 662 C CA . GLU A 1 88 ? -0.392 -6.265 11.762 1.00 76.12 88 GLU A CA 1
ATOM 663 C C . GLU A 1 88 ? -0.309 -4.954 12.529 1.00 76.12 88 GLU A C 1
ATOM 665 O O . GLU A 1 88 ? -1.205 -4.128 12.448 1.00 76.12 88 GLU A O 1
ATOM 670 N N . HIS A 1 89 ? 0.750 -4.736 13.300 1.00 66.44 89 HIS A N 1
ATOM 671 C CA . HIS A 1 89 ? 0.923 -3.452 13.966 1.00 66.44 89 HIS A CA 1
ATOM 672 C C . HIS A 1 89 ? 2.002 -2.665 13.248 1.00 66.44 89 HIS A C 1
ATOM 674 O O . HIS A 1 89 ? 3.158 -3.074 13.295 1.00 66.44 89 HIS A O 1
ATOM 680 N N . CYS A 1 90 ? 1.609 -1.555 12.618 1.00 64.56 90 CYS A N 1
ATOM 681 C CA . CYS A 1 90 ? 2.511 -0.635 11.925 1.00 64.56 90 CYS A CA 1
ATOM 682 C C . CYS A 1 90 ? 3.403 -1.355 10.909 1.00 64.56 90 CYS A C 1
ATOM 684 O O . CYS A 1 90 ? 4.538 -1.739 11.193 1.00 64.56 90 CYS A O 1
ATOM 686 N N . ARG A 1 91 ? 2.878 -1.539 9.699 1.00 54.97 91 ARG A N 1
ATOM 687 C CA . ARG A 1 91 ? 3.603 -2.230 8.645 1.00 54.97 91 ARG A CA 1
ATOM 688 C C . ARG A 1 91 ? 4.883 -1.490 8.261 1.00 54.97 91 ARG A C 1
ATOM 690 O O . ARG A 1 91 ? 4.861 -0.363 7.776 1.00 54.97 91 ARG A O 1
ATOM 697 N N . GLU A 1 92 ? 6.005 -2.158 8.480 1.00 46.53 92 GLU A N 1
ATOM 698 C CA . GLU A 1 92 ? 7.347 -1.641 8.248 1.00 46.53 92 GLU A CA 1
ATOM 699 C C . GLU A 1 92 ? 7.735 -1.858 6.774 1.00 46.53 92 GLU A C 1
ATOM 701 O O . GLU A 1 92 ? 8.168 -2.939 6.373 1.00 46.53 92 GLU A O 1
ATOM 706 N N . PHE A 1 93 ? 7.579 -0.836 5.928 1.00 44.06 93 PHE A N 1
ATOM 707 C CA . PHE A 1 93 ? 8.161 -0.846 4.580 1.00 44.06 93 PHE A CA 1
ATOM 708 C C . PHE A 1 93 ? 9.634 -0.389 4.619 1.00 44.06 93 PHE A C 1
ATOM 710 O O . PHE A 1 93 ? 9.994 0.663 4.093 1.00 44.06 93 PHE A O 1
ATOM 717 N N . GLY A 1 94 ? 10.501 -1.225 5.196 1.00 38.69 94 GLY A N 1
ATOM 718 C CA . GLY A 1 94 ? 11.957 -1.187 5.001 1.00 38.69 94 GLY A CA 1
ATOM 719 C C . GLY A 1 94 ? 12.756 -0.129 5.784 1.00 38.69 94 GLY A C 1
ATOM 720 O O . GLY A 1 94 ? 12.485 1.072 5.699 1.00 38.69 94 GLY A O 1
ATOM 721 N N . ASP A 1 95 ? 13.813 -0.650 6.422 1.00 40.69 95 ASP A N 1
ATOM 722 C CA . ASP A 1 95 ? 14.890 -0.052 7.230 1.00 40.69 95 ASP A CA 1
ATOM 723 C C . ASP A 1 95 ? 14.456 0.820 8.432 1.00 40.69 95 ASP A C 1
ATOM 725 O O . ASP A 1 95 ? 14.250 2.026 8.326 1.00 40.69 95 ASP A O 1
ATOM 729 N N . ASP A 1 96 ? 14.412 0.142 9.586 1.00 43.19 96 ASP A N 1
ATOM 730 C CA . ASP A 1 96 ? 14.732 0.555 10.967 1.00 43.19 96 ASP A CA 1
ATOM 731 C C . ASP A 1 96 ? 13.941 1.659 11.691 1.00 43.19 96 ASP A C 1
ATOM 733 O O . ASP A 1 96 ? 14.176 1.843 12.884 1.00 43.19 96 ASP A O 1
ATOM 737 N N . ASP A 1 97 ? 12.961 2.317 11.077 1.00 46.22 97 ASP A N 1
ATOM 738 C CA . ASP A 1 97 ? 12.039 3.193 11.814 1.00 46.22 97 ASP A CA 1
ATOM 739 C C . ASP A 1 97 ? 10.583 2.871 11.442 1.00 46.22 97 ASP A C 1
ATOM 741 O O . ASP A 1 97 ? 10.004 3.457 10.524 1.00 46.22 97 ASP A O 1
ATOM 745 N N . SER A 1 98 ? 9.962 1.931 12.167 1.00 53.75 98 SER A N 1
ATOM 746 C CA . SER A 1 98 ? 8.512 1.716 12.136 1.00 53.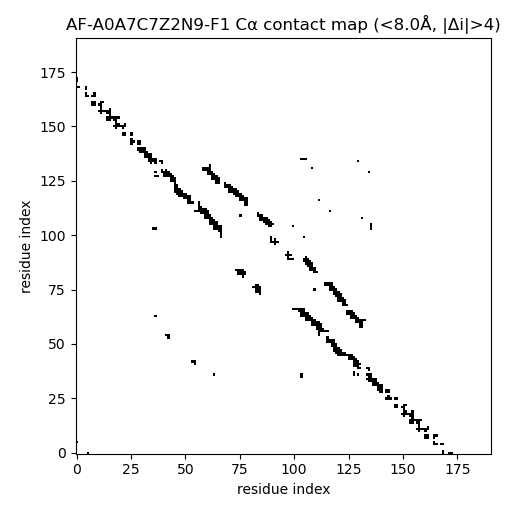75 98 SER A CA 1
ATOM 747 C C . SER A 1 98 ? 7.810 2.983 12.642 1.00 53.75 98 SER A C 1
ATOM 749 O O . SER A 1 98 ? 7.552 3.140 13.841 1.00 53.75 98 SER A O 1
ATOM 751 N N . SER A 1 99 ? 7.540 3.936 11.751 1.00 56.66 99 SER A N 1
ATOM 752 C CA . SER A 1 99 ? 6.925 5.198 12.144 1.00 56.66 99 SER A CA 1
ATOM 753 C C . SER A 1 99 ? 5.417 4.995 12.347 1.00 56.66 99 SER A C 1
ATOM 755 O O . SER A 1 99 ? 4.578 5.358 11.525 1.00 56.66 99 SER A O 1
ATOM 757 N N . CYS A 1 100 ? 5.031 4.461 13.512 1.00 71.75 100 CYS A N 1
ATOM 758 C CA . CYS A 1 100 ? 3.694 4.666 14.083 1.00 71.75 100 CYS A CA 1
ATOM 759 C C . CYS A 1 100 ? 3.515 6.159 14.455 1.00 71.75 100 CYS A C 1
ATOM 761 O O . CYS A 1 100 ? 3.064 6.487 15.547 1.00 71.75 100 CYS A O 1
ATOM 763 N N . GLU A 1 101 ? 3.970 7.084 13.613 1.00 76.75 101 GLU A N 1
ATOM 764 C CA . GLU A 1 101 ? 3.992 8.529 13.845 1.00 76.75 101 GLU A CA 1
ATOM 765 C C . GLU A 1 101 ? 2.729 9.197 13.298 1.00 76.75 101 GLU A C 1
ATOM 767 O O . GLU A 1 101 ? 2.402 10.329 13.661 1.00 76.75 101 GLU A O 1
ATOM 772 N N . TYR A 1 102 ? 2.002 8.489 12.435 1.00 81.38 102 TYR A N 1
ATOM 773 C CA . TYR A 1 102 ? 0.768 8.967 11.839 1.00 81.38 102 TYR A CA 1
ATOM 774 C C . TYR A 1 102 ? -0.407 8.888 12.815 1.00 81.38 102 TYR A C 1
ATOM 776 O O . TYR A 1 102 ? -0.426 8.085 13.751 1.00 81.38 102 TYR A O 1
ATOM 784 N N . GLU A 1 103 ? -1.403 9.750 12.592 1.00 87.50 103 GLU A N 1
ATOM 785 C CA . GLU A 1 103 ? -2.639 9.755 13.379 1.00 87.50 103 GLU A CA 1
ATOM 786 C C . GLU A 1 103 ? -3.431 8.461 13.184 1.00 87.50 103 GLU A C 1
ATOM 788 O O . GLU A 1 103 ? -4.014 7.974 14.144 1.00 87.50 103 GLU A O 1
ATOM 793 N N . TRP A 1 104 ? -3.427 7.898 11.975 1.00 88.94 104 TRP A N 1
ATOM 794 C CA . TRP A 1 104 ? -4.052 6.616 11.666 1.00 88.94 104 TRP A CA 1
ATOM 795 C C . TRP A 1 104 ? -2.967 5.591 11.369 1.00 88.94 104 TRP A C 1
ATOM 797 O O . TRP A 1 104 ? -2.085 5.835 10.548 1.00 88.94 104 TRP A O 1
ATOM 807 N N . ILE A 1 105 ? -3.036 4.449 12.041 1.00 87.94 105 ILE A N 1
ATOM 808 C CA . ILE A 1 105 ? -2.084 3.351 11.891 1.00 87.94 105 ILE A CA 1
ATOM 809 C C . ILE A 1 105 ? -2.815 2.102 11.418 1.00 87.94 105 ILE A C 1
ATOM 811 O O . ILE A 1 105 ? -3.930 1.826 11.865 1.00 87.94 105 ILE A O 1
ATOM 815 N N . GLU A 1 106 ? -2.185 1.361 10.512 1.00 88.81 106 GLU A N 1
ATOM 816 C CA . GLU A 1 106 ? -2.674 0.049 10.097 1.00 88.81 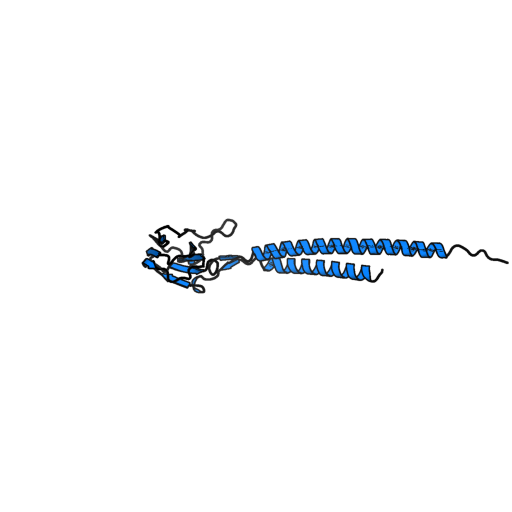106 GLU A CA 1
ATOM 817 C C . GLU A 1 106 ? -2.586 -0.910 11.291 1.00 88.81 106 GLU A C 1
ATOM 819 O O . G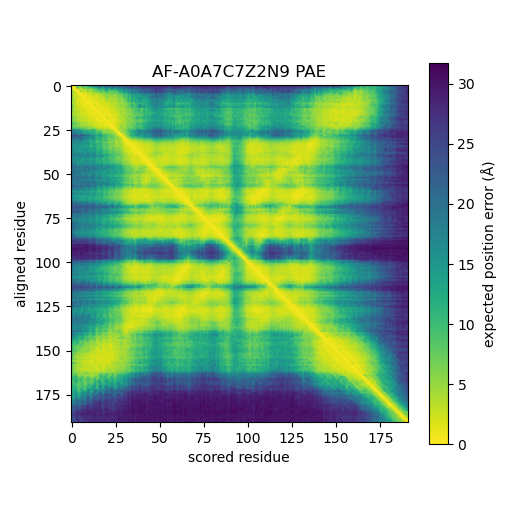LU A 1 106 ? -1.556 -0.982 11.974 1.00 88.81 106 GLU A O 1
ATOM 824 N N . ILE A 1 107 ? -3.695 -1.596 11.557 1.00 89.56 107 ILE A N 1
ATOM 825 C CA . ILE A 1 107 ? -3.824 -2.575 12.644 1.00 89.56 107 ILE A CA 1
ATOM 826 C C . ILE A 1 107 ? -3.962 -4.013 12.135 1.00 89.56 107 ILE A C 1
ATOM 828 O O . ILE A 1 107 ? -3.929 -4.955 12.929 1.00 89.56 107 ILE A O 1
ATOM 832 N N . GLY A 1 108 ? -4.111 -4.192 10.825 1.00 90.88 108 GLY A N 1
ATOM 833 C CA . GLY A 1 108 ? -4.199 -5.493 10.184 1.00 90.88 108 GLY A CA 1
ATOM 834 C C . GLY A 1 108 ? -5.031 -5.459 8.917 1.00 90.88 108 GLY A C 1
ATOM 835 O O . GLY A 1 108 ? -5.461 -4.401 8.459 1.00 90.88 108 GLY A O 1
ATOM 836 N N . TYR A 1 109 ? -5.296 -6.637 8.376 1.00 93.31 109 TYR A N 1
ATOM 837 C CA . TYR A 1 109 ? -6.085 -6.818 7.165 1.00 93.31 109 TYR A CA 1
ATOM 838 C C . TYR A 1 109 ? -6.862 -8.135 7.209 1.00 93.31 109 TYR A C 1
ATOM 840 O O . TYR A 1 109 ? -6.640 -8.979 8.078 1.00 93.31 109 TYR A O 1
ATOM 848 N N . PHE A 1 110 ? -7.792 -8.313 6.278 1.00 93.12 110 PHE A N 1
ATOM 849 C CA . PHE A 1 110 ? -8.459 -9.587 6.029 1.00 93.12 110 PHE A CA 1
ATOM 850 C C . PHE A 1 110 ? -8.850 -9.699 4.557 1.00 93.12 110 PHE A C 1
ATOM 852 O O . PHE A 1 110 ? -9.037 -8.697 3.864 1.00 93.12 110 PHE A O 1
ATOM 859 N N . ASP A 1 111 ? -9.002 -10.931 4.093 1.00 92.81 111 ASP A N 1
ATOM 860 C CA . ASP A 1 111 ? -9.494 -11.233 2.757 1.00 92.81 111 ASP A CA 1
ATOM 861 C C . ASP A 1 111 ? -11.009 -11.464 2.806 1.00 92.81 111 ASP A C 1
ATOM 863 O O . ASP A 1 111 ? -11.473 -12.325 3.554 1.00 92.81 111 ASP A O 1
ATOM 867 N N . ALA A 1 112 ? -11.786 -10.714 2.019 1.00 89.31 112 ALA A N 1
ATOM 868 C CA . ALA A 1 112 ? -13.247 -10.827 2.003 1.00 89.31 112 ALA A CA 1
ATOM 869 C C . ALA A 1 112 ? -13.786 -11.877 1.008 1.00 89.31 112 ALA A C 1
ATOM 871 O O . ALA A 1 112 ? -14.999 -11.945 0.800 1.00 89.31 112 ALA A O 1
ATOM 872 N N . TYR A 1 113 ? -12.910 -12.686 0.395 1.00 85.44 113 TYR A N 1
ATOM 873 C CA . TYR A 1 113 ? -13.285 -13.667 -0.628 1.00 85.44 113 TYR A CA 1
ATOM 874 C C . TYR A 1 113 ? -14.366 -14.633 -0.129 1.00 85.44 113 TYR A C 1
ATOM 876 O O . TYR A 1 113 ? -14.168 -15.353 0.849 1.00 85.44 113 TYR A O 1
ATOM 884 N N . ASP A 1 114 ? -15.500 -14.659 -0.831 1.00 79.75 114 ASP A N 1
ATOM 885 C CA . ASP A 1 114 ? -16.632 -15.560 -0.576 1.00 79.75 114 ASP A CA 1
ATOM 886 C C . ASP A 1 114 ? -17.254 -15.461 0.840 1.00 79.75 114 ASP A C 1
ATOM 888 O O . ASP A 1 114 ? -17.921 -16.395 1.297 1.00 79.75 114 ASP A O 1
ATOM 892 N N . CYS A 1 115 ? -17.121 -14.323 1.538 1.00 80.06 115 CYS A N 1
ATOM 893 C CA . CYS A 1 115 ? -17.756 -14.114 2.844 1.00 80.06 115 CYS A CA 1
ATOM 894 C C . CYS A 1 115 ? -18.788 -12.969 2.824 1.00 80.06 115 CYS A C 1
ATOM 896 O O . CYS A 1 115 ? -18.502 -11.845 2.416 1.00 80.06 115 CYS A O 1
ATOM 898 N N . PRO A 1 116 ? -19.976 -13.151 3.417 1.00 83.75 116 PRO A N 1
ATOM 899 C CA . PRO A 1 116 ? -20.523 -12.123 4.283 1.00 83.75 116 PRO A CA 1
ATOM 900 C C . PRO A 1 116 ? -19.789 -12.227 5.627 1.00 83.75 116 PRO A C 1
ATOM 902 O O . PRO A 1 116 ? -20.273 -12.875 6.556 1.00 83.75 116 PRO A O 1
ATOM 905 N N . CYS A 1 117 ? -18.586 -11.652 5.699 1.00 89.06 117 CYS A N 1
ATOM 906 C CA . CYS A 1 117 ? -17.745 -11.692 6.894 1.00 89.06 117 CYS A CA 1
ATOM 907 C C . CYS A 1 117 ? -18.477 -11.082 8.094 1.00 89.06 117 CYS A C 1
ATOM 909 O O . CYS A 1 117 ? -19.159 -10.061 7.965 1.00 89.06 117 CYS A O 1
ATOM 911 N N . GLN A 1 118 ? -18.332 -11.699 9.263 1.00 92.25 118 GLN A N 1
ATOM 912 C CA . GLN A 1 118 ? -18.851 -11.170 10.518 1.00 92.25 118 GLN A CA 1
ATOM 913 C C . GLN A 1 118 ? -17.741 -10.486 11.291 1.00 92.25 118 GLN A C 1
ATOM 915 O O . GLN A 1 118 ? -16.653 -11.035 11.420 1.00 92.25 118 GLN A O 1
ATOM 920 N N . ILE A 1 119 ? -18.035 -9.320 11.848 1.00 92.69 119 ILE A N 1
ATOM 921 C CA . ILE A 1 119 ? -17.116 -8.581 12.697 1.00 92.69 119 ILE A CA 1
ATOM 922 C C . ILE A 1 119 ? -17.641 -8.474 14.118 1.00 92.69 119 ILE A C 1
ATOM 924 O O . ILE A 1 119 ? -18.810 -8.174 14.371 1.00 92.69 119 ILE A O 1
ATOM 928 N N . THR A 1 120 ? -16.721 -8.661 15.049 1.00 91.81 120 THR A N 1
ATOM 929 C CA . THR A 1 120 ? -16.848 -8.191 16.419 1.00 91.81 120 THR A CA 1
ATOM 930 C C . THR A 1 120 ? -15.677 -7.269 16.696 1.00 91.81 120 THR A C 1
ATOM 932 O O . THR A 1 120 ? -14.542 -7.606 16.380 1.00 91.81 120 THR A O 1
ATOM 935 N N . VAL A 1 121 ? -15.946 -6.089 17.247 1.00 91.06 121 VAL A N 1
ATOM 936 C CA . VAL A 1 121 ? -14.908 -5.189 17.740 1.00 91.06 121 VAL A CA 1
ATOM 937 C C . VAL A 1 121 ? -15.462 -4.239 18.788 1.00 91.06 121 VAL A C 1
ATOM 939 O O . VAL A 1 121 ? -16.603 -3.787 18.710 1.00 91.06 121 VAL A O 1
ATOM 942 N N . GLU A 1 122 ? -14.632 -3.915 19.771 1.00 90.50 122 GLU A N 1
ATOM 943 C CA . GLU A 1 122 ? -14.899 -2.887 20.763 1.00 90.50 122 GLU A CA 1
ATOM 944 C C . GLU A 1 122 ? -13.724 -1.908 20.786 1.00 90.50 122 GLU A C 1
ATOM 946 O O . GLU A 1 122 ? -12.613 -2.252 21.191 1.00 90.50 122 GLU A O 1
ATOM 951 N N . SER A 1 123 ? -13.956 -0.682 20.328 1.00 87.12 123 SER A N 1
ATOM 952 C CA . SER A 1 123 ? -12.965 0.388 20.317 1.00 87.12 123 SER A CA 1
ATOM 953 C C . SER A 1 123 ? -13.532 1.668 20.919 1.00 87.12 123 SER A C 1
ATOM 955 O O . SER A 1 123 ? -14.731 1.943 20.862 1.00 87.12 123 SER A O 1
ATOM 957 N N . SER A 1 124 ? -12.652 2.463 21.531 1.00 86.38 124 SER A N 1
ATOM 958 C CA . SER A 1 124 ? -13.013 3.791 22.030 1.00 86.38 124 SER A CA 1
ATOM 959 C C . SER A 1 124 ? -13.145 4.839 20.920 1.00 86.38 124 SER A C 1
ATOM 961 O O . SER A 1 124 ? -13.733 5.888 21.163 1.00 86.38 124 SER A O 1
ATOM 963 N N . GLU A 1 125 ? -12.593 4.573 19.735 1.00 90.12 125 GLU A N 1
ATOM 964 C CA . GLU A 1 125 ? -12.652 5.437 18.548 1.00 90.12 125 GLU A CA 1
ATOM 965 C C . GLU A 1 125 ? -13.033 4.605 17.314 1.00 90.12 125 GLU A C 1
ATOM 967 O O . GLU A 1 125 ? -13.196 3.389 17.396 1.00 90.12 125 GLU A O 1
ATOM 972 N N . ASP A 1 126 ? -13.176 5.260 16.164 1.00 93.06 126 ASP A N 1
ATOM 973 C CA . ASP A 1 126 ? -13.477 4.578 14.907 1.00 93.06 126 ASP A CA 1
ATOM 974 C C . ASP A 1 126 ? -12.309 3.696 14.427 1.00 93.06 126 ASP A C 1
ATOM 976 O O . ASP A 1 126 ? -11.129 4.043 14.538 1.00 93.06 126 ASP A O 1
ATOM 980 N N . ILE A 1 127 ? -12.675 2.565 13.832 1.00 92.56 127 ILE A N 1
ATOM 981 C CA . ILE A 1 127 ? -11.844 1.692 13.010 1.00 92.56 127 ILE A CA 1
ATOM 982 C C . ILE A 1 127 ? -12.312 1.847 11.571 1.00 92.56 127 ILE A C 1
ATOM 984 O O . ILE A 1 127 ? -13.501 1.720 11.268 1.00 92.56 127 ILE A O 1
ATOM 988 N N . LEU A 1 128 ? -11.360 2.126 10.691 1.00 94.75 128 LEU A N 1
ATOM 989 C CA . LEU A 1 128 ? -11.597 2.375 9.278 1.00 94.75 128 LEU A CA 1
ATOM 990 C C . LEU A 1 128 ? -11.263 1.126 8.472 1.00 94.75 128 LEU A C 1
ATOM 992 O O . LEU A 1 128 ? -10.238 0.497 8.712 1.00 94.75 128 LEU A O 1
ATOM 996 N N . PHE A 1 129 ? -12.100 0.817 7.493 1.00 94.06 129 PHE A N 1
ATOM 997 C CA . PHE A 1 129 ? -11.952 -0.285 6.554 1.00 94.06 129 PHE A CA 1
ATOM 998 C C . PHE A 1 129 ? -11.733 0.304 5.172 1.00 94.06 129 PHE A C 1
ATOM 1000 O O . PHE A 1 129 ? -12.563 1.071 4.678 1.00 94.06 129 PHE A O 1
ATOM 1007 N N . LEU A 1 130 ? -10.609 -0.042 4.563 1.00 94.31 130 LEU A N 1
ATOM 1008 C CA . LEU A 1 130 ? -10.210 0.440 3.249 1.00 94.31 130 LEU A CA 1
ATOM 1009 C C . LEU A 1 130 ? -9.820 -0.744 2.381 1.00 94.31 130 LEU A C 1
ATOM 1011 O O . LEU A 1 130 ? -9.368 -1.758 2.914 1.00 94.31 130 LEU A O 1
ATOM 1015 N N . VAL A 1 131 ? -9.927 -0.613 1.060 1.00 93.44 131 VAL A N 1
ATOM 1016 C CA . VAL A 1 131 ? -9.320 -1.615 0.180 1.00 93.44 131 VAL A CA 1
ATOM 1017 C C . VAL A 1 131 ? -7.812 -1.604 0.415 1.00 93.44 131 VAL A C 1
ATOM 1019 O O . VAL A 1 131 ? -7.183 -0.563 0.648 1.00 93.44 131 VAL A O 1
ATOM 1022 N N . TYR A 1 132 ? -7.235 -2.796 0.431 1.00 90.12 132 TYR A N 1
ATOM 1023 C CA . TYR A 1 132 ? -5.826 -2.998 0.688 1.00 90.12 132 TYR A CA 1
ATOM 1024 C C . TYR A 1 132 ? -4.976 -2.199 -0.299 1.00 90.12 132 TYR A C 1
ATOM 1026 O O . TYR A 1 132 ? -5.084 -2.330 -1.518 1.00 90.12 132 TYR A O 1
ATOM 1034 N N . GLY A 1 133 ? -4.096 -1.364 0.243 1.00 86.19 133 GLY A N 1
ATOM 1035 C CA . GLY A 1 133 ? -3.263 -0.481 -0.545 1.00 86.19 133 GLY A CA 1
ATOM 1036 C C . GLY A 1 133 ? -3.956 0.785 -1.063 1.00 86.19 133 GLY A C 1
ATOM 1037 O O . GLY A 1 133 ? -3.400 1.405 -1.966 1.00 86.19 133 GLY A O 1
ATOM 1038 N N . GLU A 1 134 ? -5.080 1.236 -0.517 1.00 88.94 134 GLU A N 1
ATOM 1039 C CA . GLU A 1 134 ? -5.596 2.579 -0.844 1.00 88.94 134 GLU A CA 1
ATOM 1040 C C . GLU A 1 134 ? -5.072 3.653 0.123 1.00 88.94 134 GLU A C 1
ATOM 1042 O O . GLU A 1 134 ? -4.592 4.698 -0.309 1.00 88.94 134 GLU A O 1
ATOM 1047 N N . GLY A 1 135 ? -5.042 3.363 1.424 1.00 86.50 135 GLY A N 1
ATOM 1048 C CA . GLY A 1 135 ? -4.547 4.273 2.468 1.00 86.50 135 GLY A CA 1
ATOM 1049 C C . GLY A 1 135 ? -3.210 3.858 3.089 1.00 86.50 135 GLY A C 1
ATOM 1050 O O . GLY A 1 135 ? -2.742 2.737 2.880 1.00 86.50 135 GLY A O 1
ATOM 1051 N N . GLY A 1 136 ? -2.628 4.755 3.890 1.00 86.00 136 GLY A N 1
ATOM 1052 C CA . GLY A 1 136 ? -1.424 4.504 4.687 1.00 86.00 136 GLY A CA 1
ATOM 1053 C C . GLY A 1 136 ? -0.127 5.015 4.055 1.00 86.00 136 GLY A C 1
ATOM 1054 O O . GLY A 1 136 ? -0.133 5.866 3.158 1.00 86.00 136 GLY A O 1
ATOM 1055 N N . GLU A 1 137 ? 1.007 4.521 4.558 1.00 80.88 137 GLU A N 1
ATOM 1056 C CA . GLU A 1 137 ? 2.322 4.844 4.000 1.00 80.88 137 GLU A CA 1
ATOM 1057 C C . GLU A 1 137 ? 2.497 4.176 2.633 1.00 80.88 137 GLU A C 1
ATOM 1059 O O . GLU A 1 137 ? 2.286 2.977 2.446 1.00 80.88 137 GLU A O 1
ATOM 1064 N N . LYS A 1 138 ? 2.895 4.984 1.656 1.00 81.00 138 LYS A N 1
ATOM 1065 C CA . LYS A 1 138 ? 3.116 4.591 0.274 1.00 81.00 138 LYS A CA 1
ATOM 1066 C C . LYS A 1 138 ? 4.536 4.885 -0.144 1.00 81.00 138 LYS A C 1
ATOM 1068 O O . LYS A 1 138 ? 5.154 5.863 0.278 1.00 81.00 138 LYS A O 1
ATOM 1073 N N . SER A 1 139 ? 5.032 4.033 -1.027 1.00 78.31 139 SER A N 1
ATOM 1074 C CA . SER A 1 139 ? 6.387 4.106 -1.532 1.00 78.31 139 SER A CA 1
ATOM 1075 C C . SER A 1 139 ? 6.396 3.823 -3.024 1.00 78.31 139 SER A C 1
ATOM 1077 O O . SER A 1 139 ? 6.005 2.746 -3.464 1.00 78.31 139 SER A O 1
ATOM 1079 N N . ASP A 1 140 ? 6.913 4.774 -3.795 1.00 78.38 140 ASP A N 1
ATOM 1080 C CA . ASP A 1 140 ? 7.153 4.597 -5.230 1.00 78.38 140 ASP A CA 1
ATOM 1081 C C . ASP A 1 140 ? 8.545 3.979 -5.501 1.00 78.38 140 ASP A C 1
ATOM 1083 O O . ASP A 1 140 ? 9.078 4.051 -6.614 1.00 78.38 140 ASP A O 1
ATOM 1087 N N . VAL A 1 141 ? 9.170 3.363 -4.483 1.00 75.75 141 VAL A N 1
ATOM 1088 C CA . VAL A 1 141 ? 10.515 2.764 -4.574 1.00 75.75 141 VAL A CA 1
ATOM 1089 C C . VAL A 1 141 ? 10.571 1.629 -5.599 1.00 75.75 141 VAL A C 1
ATOM 1091 O O . VAL A 1 141 ? 11.571 1.516 -6.308 1.00 75.75 141 VAL A O 1
ATOM 1094 N N . ASP A 1 142 ? 9.501 0.850 -5.761 1.00 72.62 142 ASP A N 1
ATOM 1095 C CA . ASP A 1 142 ? 9.430 -0.191 -6.796 1.00 72.62 142 ASP A CA 1
ATOM 1096 C C . ASP A 1 142 ? 9.463 0.413 -8.207 1.00 72.62 142 ASP A C 1
ATOM 1098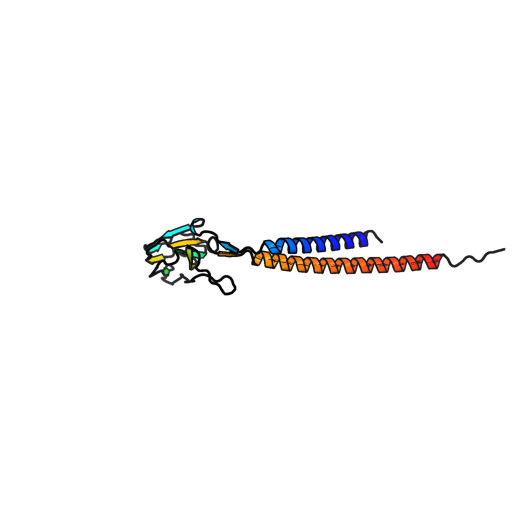 O O . ASP A 1 142 ? 10.170 -0.075 -9.096 1.00 72.62 142 ASP A O 1
ATOM 1102 N N . GLY A 1 143 ? 8.759 1.534 -8.402 1.00 73.00 143 GLY A N 1
ATOM 1103 C CA . GLY A 1 143 ? 8.787 2.302 -9.647 1.00 73.00 143 GLY A CA 1
ATOM 1104 C C . GLY A 1 143 ? 10.177 2.872 -9.935 1.00 73.00 143 GLY A C 1
ATOM 1105 O O . GLY A 1 143 ? 10.684 2.759 -11.057 1.00 73.00 143 GLY A O 1
ATOM 1106 N N . TYR A 1 144 ? 10.835 3.412 -8.905 1.00 79.94 144 TYR A N 1
ATOM 1107 C CA . TYR A 1 144 ? 12.230 3.841 -8.977 1.00 79.94 144 TYR A CA 1
ATOM 1108 C C . TYR A 1 144 ? 13.159 2.696 -9.390 1.00 79.94 144 TYR A C 1
ATOM 1110 O O . TYR A 1 144 ? 13.932 2.846 -10.340 1.00 79.94 144 TYR A O 1
ATOM 1118 N N . PHE A 1 145 ? 13.078 1.555 -8.704 1.00 81.12 145 PHE A N 1
ATOM 1119 C CA . PHE A 1 145 ? 13.961 0.416 -8.921 1.00 81.12 145 PHE A CA 1
ATOM 1120 C C . PHE A 1 145 ? 13.821 -0.133 -10.346 1.00 81.12 145 PHE A C 1
ATOM 1122 O O . PHE A 1 145 ? 14.818 -0.335 -11.043 1.00 81.12 145 PHE A O 1
ATOM 1129 N N . MET A 1 146 ? 12.584 -0.270 -10.828 1.00 82.00 146 MET A N 1
ATOM 1130 C CA . MET A 1 146 ? 12.285 -0.675 -12.204 1.00 82.00 146 MET A CA 1
ATOM 1131 C C . MET A 1 146 ? 12.859 0.306 -13.236 1.00 82.00 146 MET A C 1
ATOM 1133 O O . MET A 1 146 ? 13.508 -0.117 -14.198 1.00 82.00 146 MET A O 1
ATOM 1137 N N . SER A 1 147 ? 12.674 1.614 -13.031 1.00 82.50 147 SER A N 1
ATOM 1138 C CA . SER A 1 147 ? 13.213 2.651 -13.924 1.00 82.50 147 SER A CA 1
ATOM 1139 C C . SER A 1 147 ? 14.747 2.669 -13.925 1.00 82.50 147 SER A C 1
ATOM 1141 O O . SER A 1 147 ? 15.377 2.783 -14.980 1.00 82.50 147 SER A O 1
ATOM 1143 N N . PHE A 1 148 ? 15.363 2.476 -12.757 1.00 85.19 148 PHE A N 1
ATOM 1144 C CA . PHE A 1 148 ? 16.810 2.405 -12.588 1.00 85.19 148 PHE A CA 1
ATOM 1145 C C . PHE A 1 148 ? 17.418 1.202 -13.323 1.00 85.19 148 PHE A C 1
ATOM 1147 O O . PHE A 1 148 ? 18.325 1.361 -14.148 1.00 85.19 148 PHE A O 1
ATOM 1154 N N . CYS A 1 149 ? 16.878 0.001 -13.094 1.00 87.00 149 CYS A N 1
ATOM 1155 C CA . CYS A 1 149 ? 17.308 -1.214 -13.784 1.00 87.00 149 CYS A CA 1
ATOM 1156 C C . CYS A 1 149 ? 17.093 -1.115 -15.301 1.00 87.00 149 CYS A C 1
ATOM 1158 O O . CYS A 1 149 ? 17.997 -1.441 -16.076 1.00 87.00 149 CYS A O 1
ATOM 1160 N N . GLY A 1 150 ? 15.932 -0.614 -15.734 1.00 86.81 150 GLY A N 1
ATOM 1161 C CA . GLY A 1 150 ? 15.627 -0.397 -17.148 1.00 86.81 150 GLY A CA 1
ATOM 1162 C C . GLY A 1 150 ? 16.596 0.582 -17.817 1.00 86.81 150 GLY A C 1
ATOM 1163 O O . GLY A 1 150 ? 17.103 0.304 -18.906 1.00 86.81 150 GLY A O 1
ATOM 1164 N N . GLY A 1 151 ? 16.923 1.686 -17.140 1.00 88.06 151 GLY A N 1
ATOM 1165 C CA . GLY A 1 151 ? 17.881 2.683 -17.616 1.00 88.06 151 GLY A CA 1
ATOM 1166 C C . GLY A 1 151 ? 19.288 2.114 -17.814 1.00 88.06 151 GLY A C 1
ATOM 1167 O O . GLY A 1 151 ? 19.898 2.326 -18.865 1.00 88.06 151 GLY A O 1
ATOM 1168 N N . ILE A 1 152 ? 19.786 1.323 -16.856 1.00 90.31 152 ILE A N 1
ATOM 1169 C CA . ILE A 1 152 ? 21.098 0.660 -16.960 1.00 90.31 152 ILE A CA 1
ATOM 1170 C C . ILE A 1 152 ? 21.129 -0.325 -18.131 1.00 90.31 152 ILE A C 1
ATOM 1172 O O . ILE A 1 152 ? 22.061 -0.295 -18.939 1.00 90.31 152 ILE A O 1
ATOM 1176 N N . LEU A 1 153 ? 20.110 -1.180 -18.256 1.00 91.94 153 LEU A N 1
ATOM 1177 C CA . LEU A 1 153 ? 20.034 -2.159 -19.343 1.00 91.94 153 LEU A CA 1
ATOM 1178 C C . LEU A 1 153 ? 19.982 -1.478 -20.716 1.00 91.94 153 LEU A C 1
ATOM 1180 O O . LEU A 1 153 ? 20.671 -1.913 -21.642 1.00 91.94 153 LEU A O 1
ATOM 1184 N N . ALA A 1 154 ? 19.231 -0.380 -20.839 1.00 90.94 154 ALA A N 1
ATOM 1185 C CA . ALA A 1 154 ? 19.178 0.414 -22.061 1.00 90.94 154 ALA A CA 1
ATOM 1186 C C . ALA A 1 154 ? 20.552 1.003 -22.416 1.00 90.94 154 ALA A C 1
ATOM 1188 O O . ALA A 1 154 ? 20.997 0.868 -23.556 1.00 90.94 154 ALA A O 1
ATOM 1189 N N . ILE A 1 155 ? 21.278 1.579 -21.452 1.00 91.88 155 ILE A N 1
ATOM 1190 C CA . ILE A 1 155 ? 22.632 2.106 -21.694 1.00 91.88 155 ILE A CA 1
ATOM 1191 C C . ILE A 1 155 ? 23.569 1.000 -22.188 1.00 91.88 155 ILE A C 1
ATOM 1193 O O . ILE A 1 155 ? 24.259 1.192 -23.191 1.00 91.88 155 ILE A O 1
ATOM 1197 N N . LEU A 1 156 ? 23.574 -0.166 -21.534 1.00 91.38 156 LEU A N 1
ATOM 1198 C CA . LEU A 1 156 ? 24.420 -1.294 -21.934 1.00 91.38 156 LEU A CA 1
ATOM 1199 C C . LEU A 1 156 ? 24.100 -1.764 -23.357 1.00 91.38 156 LEU A C 1
ATOM 1201 O O . LEU A 1 156 ? 25.013 -1.940 -24.168 1.00 91.38 156 LEU A O 1
ATOM 1205 N N . LEU A 1 157 ? 22.815 -1.897 -23.693 1.00 91.19 157 LEU A N 1
ATOM 1206 C CA . LEU A 1 157 ? 22.377 -2.259 -25.040 1.00 91.19 157 LEU A CA 1
ATOM 1207 C C . LEU A 1 157 ? 22.824 -1.219 -26.078 1.00 91.19 157 LEU A C 1
ATOM 1209 O O . LEU A 1 157 ? 23.352 -1.572 -27.135 1.00 91.19 157 LEU A O 1
ATOM 1213 N N . GLY A 1 158 ? 22.660 0.066 -25.765 1.00 87.12 158 GLY A N 1
ATOM 1214 C CA . GLY A 1 158 ? 23.090 1.167 -26.620 1.00 87.12 158 GLY A CA 1
ATOM 1215 C C . GLY A 1 158 ? 24.602 1.163 -26.864 1.00 87.12 158 GLY A C 1
ATOM 1216 O O . GLY A 1 158 ? 25.037 1.301 -28.008 1.00 87.12 158 GLY A O 1
ATOM 1217 N N . ILE A 1 159 ? 25.410 0.908 -25.828 1.00 88.94 159 ILE A N 1
ATOM 1218 C CA . ILE A 1 159 ? 26.871 0.775 -25.941 1.00 88.94 159 ILE A CA 1
ATOM 1219 C C . ILE A 1 159 ? 27.245 -0.401 -26.850 1.00 88.94 159 ILE A C 1
ATOM 1221 O O . ILE A 1 159 ? 28.078 -0.233 -27.741 1.00 88.94 159 ILE A O 1
ATOM 1225 N N . VAL A 1 160 ? 26.613 -1.569 -26.690 1.00 89.12 160 VAL A N 1
ATOM 1226 C CA . VAL A 1 160 ? 26.866 -2.737 -27.555 1.00 89.12 160 VAL A CA 1
ATOM 1227 C C . VAL A 1 160 ? 26.583 -2.399 -29.022 1.00 89.12 160 VAL A C 1
ATOM 1229 O O . VAL A 1 160 ? 27.410 -2.676 -29.894 1.00 89.12 160 VAL A O 1
ATOM 1232 N N . ILE A 1 161 ? 25.461 -1.733 -29.304 1.00 86.31 161 ILE A N 1
ATOM 1233 C CA . ILE A 1 161 ? 25.090 -1.307 -30.662 1.00 86.31 161 ILE A CA 1
ATOM 1234 C C . ILE A 1 161 ? 26.107 -0.306 -31.227 1.00 86.31 161 ILE A C 1
ATOM 1236 O O . ILE A 1 161 ? 26.501 -0.418 -32.393 1.00 86.31 161 ILE A O 1
ATOM 1240 N N . LEU A 1 162 ? 26.577 0.644 -30.413 1.00 85.94 162 LEU A N 1
ATOM 1241 C CA . LEU A 1 162 ? 27.604 1.609 -30.810 1.00 85.94 162 LEU A CA 1
ATOM 1242 C C . LEU A 1 162 ? 28.944 0.929 -31.127 1.00 85.94 162 LEU A C 1
ATOM 1244 O O . LEU A 1 162 ? 29.569 1.275 -32.131 1.00 85.94 162 LEU A O 1
ATOM 1248 N N . VAL A 1 163 ? 29.366 -0.063 -30.335 1.00 84.56 163 VAL A N 1
ATOM 1249 C CA . VAL A 1 163 ? 30.603 -0.831 -30.571 1.00 84.56 163 VAL A CA 1
ATOM 1250 C C . VAL A 1 163 ? 30.502 -1.650 -31.859 1.00 84.56 163 VAL A C 1
ATOM 1252 O O . VAL A 1 163 ? 31.414 -1.602 -32.686 1.00 84.56 163 VAL A O 1
ATOM 1255 N N . VAL A 1 164 ? 29.382 -2.345 -32.087 1.00 81.12 164 VAL A N 1
ATOM 1256 C CA . VAL A 1 164 ? 29.154 -3.120 -33.321 1.00 81.12 164 VAL A CA 1
ATOM 1257 C C . VAL A 1 164 ? 29.107 -2.198 -34.544 1.00 81.12 164 VAL A C 1
ATOM 1259 O O . VAL A 1 164 ? 29.794 -2.447 -35.538 1.00 81.12 164 VAL A O 1
ATOM 1262 N N . GLY A 1 165 ? 28.358 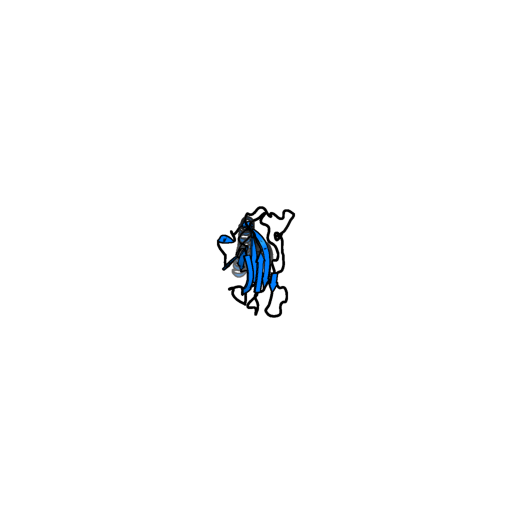-1.093 -34.472 1.00 74.12 165 GLY A N 1
ATOM 1263 C CA . GLY A 1 165 ? 28.288 -0.097 -35.544 1.00 74.12 165 GLY A CA 1
ATOM 1264 C C . GLY A 1 165 ? 29.645 0.552 -35.839 1.00 74.12 165 GLY A C 1
ATOM 1265 O O . GLY A 1 165 ? 30.027 0.697 -37.005 1.00 74.12 165 GLY A O 1
ATOM 1266 N N . GLY A 1 166 ? 30.404 0.882 -34.792 1.00 72.62 166 GLY A N 1
ATOM 1267 C CA . GLY A 1 166 ? 31.753 1.440 -34.873 1.00 72.62 166 GLY A CA 1
ATOM 1268 C C . GLY A 1 166 ? 32.742 0.472 -35.520 1.00 72.62 166 GLY A C 1
ATOM 1269 O O . GLY A 1 166 ? 33.417 0.845 -36.484 1.00 72.62 166 GLY A O 1
ATOM 1270 N N . GLY A 1 167 ? 32.751 -0.786 -35.073 1.00 72.56 167 GLY A N 1
ATOM 1271 C CA . GLY A 1 167 ? 33.591 -1.853 -35.617 1.00 72.56 167 GLY A CA 1
ATOM 1272 C C . GLY A 1 167 ? 33.325 -2.102 -37.102 1.00 72.56 167 GLY A C 1
ATOM 1273 O O . GLY A 1 167 ? 34.245 -2.033 -37.918 1.00 72.56 167 GLY A O 1
ATOM 1274 N N . VAL A 1 168 ? 32.059 -2.278 -37.497 1.00 66.75 168 VAL A N 1
ATOM 1275 C CA . VAL A 1 168 ? 31.670 -2.451 -38.912 1.00 66.75 168 VAL A CA 1
ATOM 1276 C C . VAL A 1 168 ? 32.074 -1.237 -39.765 1.00 66.75 168 VAL A C 1
ATOM 1278 O O . VAL A 1 168 ? 32.513 -1.388 -40.912 1.00 66.75 168 VAL A O 1
ATOM 1281 N N . SER A 1 169 ? 31.983 -0.020 -39.218 1.00 62.66 169 SER A N 1
ATOM 1282 C CA . SER A 1 169 ? 32.393 1.201 -39.922 1.00 62.66 169 SER A CA 1
ATOM 1283 C C . SER A 1 169 ? 33.911 1.302 -40.137 1.00 62.66 169 SER A C 1
ATOM 1285 O O . SER A 1 169 ? 34.343 1.817 -41.172 1.00 62.66 169 SER A O 1
ATOM 1287 N N . MET A 1 170 ? 34.718 0.792 -39.199 1.00 64.31 170 MET A N 1
ATOM 1288 C CA . MET A 1 170 ? 36.175 0.725 -39.334 1.00 64.31 170 MET A CA 1
ATOM 1289 C C . MET A 1 170 ? 36.582 -0.330 -40.363 1.00 64.31 170 MET A C 1
ATOM 1291 O O . MET A 1 170 ? 37.291 0.008 -41.306 1.00 64.31 170 MET A O 1
ATOM 1295 N N . PHE A 1 171 ? 36.058 -1.558 -40.275 1.00 60.31 171 PHE A N 1
ATOM 1296 C CA . PHE A 1 171 ? 36.380 -2.630 -41.231 1.00 60.31 171 PHE A CA 1
ATOM 1297 C C . PHE A 1 171 ? 36.021 -2.277 -42.681 1.00 60.31 171 PHE A C 1
ATOM 1299 O O . PHE A 1 171 ? 36.750 -2.621 -43.614 1.00 60.31 171 PHE A O 1
ATOM 1306 N N . THR A 1 172 ? 34.909 -1.566 -42.893 1.00 60.12 172 THR A N 1
ATOM 1307 C CA . THR A 1 172 ? 34.524 -1.103 -44.236 1.00 60.12 172 THR A CA 1
ATOM 1308 C C . THR A 1 172 ? 35.423 0.016 -44.758 1.00 60.12 172 THR A C 1
ATOM 1310 O O . THR A 1 172 ? 35.681 0.058 -45.960 1.00 60.12 172 THR A O 1
ATOM 1313 N N . LYS A 1 173 ? 35.945 0.891 -43.886 1.00 58.50 173 LYS A N 1
ATOM 1314 C CA . LYS A 1 173 ? 36.956 1.882 -44.282 1.00 58.50 173 LYS A CA 1
ATOM 1315 C C . LYS A 1 173 ? 38.270 1.210 -44.686 1.00 58.50 173 LYS A C 1
ATOM 1317 O O . LYS A 1 173 ? 38.797 1.565 -45.736 1.00 58.50 173 LYS A O 1
ATOM 1322 N N . THR A 1 174 ? 38.752 0.218 -43.936 1.00 57.84 174 THR A N 1
ATOM 1323 C CA . THR A 1 174 ? 40.014 -0.479 -44.251 1.00 57.84 174 THR A CA 1
ATOM 1324 C C . THR A 1 174 ? 39.959 -1.148 -45.626 1.00 57.84 174 THR A C 1
ATOM 1326 O O . THR A 1 174 ? 40.804 -0.873 -46.470 1.00 57.84 174 THR A O 1
ATOM 1329 N N . LYS A 1 175 ? 38.880 -1.888 -45.932 1.00 54.41 175 LYS A N 1
ATOM 1330 C CA . LYS A 1 175 ? 38.703 -2.510 -47.260 1.00 54.41 175 LYS A CA 1
ATOM 1331 C C . LYS A 1 175 ? 38.635 -1.501 -48.411 1.00 54.41 175 LYS A C 1
ATOM 1333 O O . LYS A 1 175 ? 39.082 -1.803 -49.512 1.00 54.41 175 LYS A O 1
ATOM 1338 N N . SER A 1 176 ? 38.060 -0.316 -48.186 1.00 52.91 176 SER A N 1
ATOM 1339 C CA . SER A 1 176 ? 38.001 0.719 -49.227 1.00 52.91 176 SER A CA 1
ATOM 1340 C C . SER A 1 176 ? 39.359 1.360 -49.520 1.00 52.91 176 SER A C 1
ATOM 1342 O O . SER A 1 176 ? 39.586 1.770 -50.652 1.00 52.91 176 SER A O 1
ATOM 1344 N N . VAL A 1 177 ? 40.262 1.421 -48.536 1.00 52.53 177 VAL A N 1
ATOM 1345 C CA . VAL A 1 177 ? 41.625 1.937 -48.733 1.00 52.53 177 VAL A CA 1
ATOM 1346 C C . VAL A 1 177 ? 42.464 0.938 -49.535 1.00 52.53 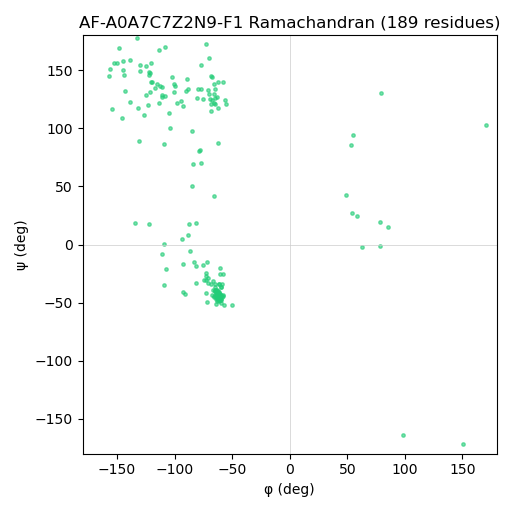177 VAL A C 1
ATOM 1348 O O . VAL A 1 177 ? 43.133 1.346 -50.482 1.00 52.53 177 VAL A O 1
ATOM 1351 N N . ASP A 1 178 ? 42.341 -0.361 -49.248 1.00 52.38 178 ASP A N 1
ATOM 1352 C CA . ASP A 1 178 ? 43.066 -1.414 -49.978 1.00 52.38 178 ASP A CA 1
ATOM 1353 C C . ASP A 1 178 ? 42.622 -1.551 -51.449 1.00 52.38 178 ASP A C 1
ATOM 1355 O O . ASP A 1 178 ? 43.421 -1.869 -52.324 1.00 52.38 178 ASP A O 1
ATOM 1359 N N . LEU A 1 179 ? 41.353 -1.268 -51.764 1.00 52.28 179 LEU A N 1
ATOM 1360 C CA . LEU A 1 179 ? 40.854 -1.284 -53.148 1.00 52.28 179 LEU A CA 1
ATOM 1361 C C . LEU A 1 179 ? 41.351 -0.097 -53.991 1.00 52.28 179 LEU A C 1
ATOM 1363 O O . LEU A 1 179 ? 41.450 -0.215 -55.212 1.00 52.28 179 LEU A O 1
ATOM 1367 N N . VAL A 1 180 ? 41.657 1.043 -53.365 1.00 50.78 180 VAL A N 1
ATOM 1368 C CA . VAL A 1 180 ? 42.149 2.239 -54.072 1.00 50.78 180 VAL A CA 1
ATOM 1369 C C . VAL A 1 180 ? 43.651 2.139 -54.354 1.00 50.78 180 VAL A C 1
ATOM 1371 O O . VAL A 1 180 ? 44.095 2.588 -55.408 1.00 50.78 180 VAL A O 1
ATOM 1374 N N . SER A 1 181 ? 44.432 1.501 -53.477 1.00 50.56 181 SER A N 1
ATOM 1375 C CA . SER A 1 181 ? 45.876 1.312 -53.681 1.00 50.56 181 SER A CA 1
ATOM 1376 C C . SER A 1 181 ? 46.211 0.269 -54.758 1.00 50.56 181 SER A C 1
ATOM 1378 O O . SER A 1 181 ? 47.204 0.431 -55.464 1.00 50.56 181 SER A O 1
ATOM 1380 N N . VAL A 1 182 ? 45.368 -0.751 -54.960 1.00 51.72 182 VAL A N 1
ATOM 1381 C CA . VAL A 1 182 ? 45.586 -1.786 -55.994 1.00 51.72 182 VAL A CA 1
ATOM 1382 C C . VAL A 1 182 ? 45.348 -1.265 -57.420 1.00 51.72 182 VAL A C 1
ATOM 1384 O O . VAL A 1 182 ? 45.941 -1.779 -58.362 1.00 51.72 182 VAL A O 1
ATOM 1387 N N . ASN A 1 183 ? 44.547 -0.211 -57.607 1.00 46.38 183 ASN A N 1
ATOM 1388 C CA . ASN A 1 183 ? 44.191 0.285 -58.945 1.00 46.38 183 ASN A CA 1
ATOM 1389 C C . ASN A 1 183 ? 45.111 1.409 -59.474 1.00 46.38 183 ASN A C 1
ATOM 1391 O O . ASN A 1 183 ? 44.851 1.965 -60.537 1.00 46.38 183 ASN A O 1
ATOM 1395 N N . GLN A 1 184 ? 46.177 1.767 -58.744 1.00 50.53 184 GLN A N 1
ATOM 1396 C CA . GLN A 1 184 ? 47.155 2.788 -59.163 1.00 50.53 184 GLN A CA 1
ATOM 1397 C C . GLN A 1 184 ? 48.537 2.234 -59.543 1.00 50.53 184 GLN A C 1
ATOM 1399 O O . GLN A 1 184 ? 49.407 3.000 -59.952 1.00 50.53 184 GLN A O 1
ATOM 1404 N N . GLN A 1 185 ? 48.755 0.921 -59.476 1.00 51.50 185 GLN A N 1
ATOM 1405 C CA . GLN A 1 185 ? 49.988 0.303 -59.960 1.00 51.50 185 GLN A CA 1
ATOM 1406 C C . GLN A 1 185 ? 49.715 -0.504 -61.229 1.00 51.50 185 GLN A C 1
ATOM 1408 O O . GLN A 1 185 ? 49.468 -1.694 -61.119 1.00 51.50 185 GLN A O 1
ATOM 1413 N N . HIS A 1 186 ? 49.746 0.135 -62.407 1.00 48.75 186 HIS A N 1
ATOM 1414 C CA . HIS A 1 186 ? 50.490 -0.321 -63.599 1.00 48.75 186 HIS A CA 1
ATOM 1415 C C . HIS A 1 186 ? 50.109 0.511 -64.837 1.00 48.75 186 HIS A C 1
ATOM 1417 O O . HIS A 1 186 ? 49.090 0.256 -65.462 1.00 48.75 186 HIS A O 1
ATOM 1423 N N . TYR A 1 187 ? 50.962 1.451 -65.239 1.00 50.19 187 TYR A N 1
ATOM 1424 C CA . TYR A 1 187 ? 51.211 1.708 -66.659 1.00 50.19 187 TYR A CA 1
ATOM 1425 C C . TYR A 1 187 ? 52.684 2.113 -66.791 1.00 50.19 187 TYR A C 1
ATOM 1427 O O . TYR A 1 187 ? 53.049 3.189 -66.314 1.00 50.19 187 TYR A O 1
ATOM 1435 N N . PRO A 1 188 ? 53.562 1.265 -67.359 1.00 55.97 188 PRO A N 1
ATOM 1436 C CA . PRO A 1 188 ? 54.870 1.733 -67.784 1.00 55.97 188 PRO A CA 1
ATOM 1437 C C . PRO A 1 188 ? 54.696 2.687 -68.980 1.00 55.97 188 PRO A C 1
ATOM 1439 O O . PRO A 1 188 ? 53.799 2.468 -69.801 1.00 55.97 188 PRO A O 1
ATOM 1442 N N . PRO A 1 189 ? 55.522 3.739 -69.097 1.00 50.50 189 PRO A N 1
ATOM 1443 C CA . PRO A 1 189 ? 55.537 4.569 -70.293 1.00 50.50 189 PRO A CA 1
ATOM 1444 C C . PRO A 1 189 ? 56.019 3.726 -71.483 1.00 50.50 189 PRO A C 1
ATOM 1446 O O . PRO A 1 189 ? 57.071 3.092 -71.403 1.00 50.50 189 PRO A O 1
ATOM 1449 N N . MET A 1 190 ? 55.235 3.702 -72.563 1.00 46.28 190 MET A N 1
ATOM 1450 C CA . MET A 1 190 ? 55.746 3.365 -73.891 1.00 46.28 190 MET A CA 1
ATOM 1451 C C . MET A 1 190 ? 56.126 4.673 -74.583 1.00 46.28 190 MET A C 1
ATOM 1453 O O . MET A 1 190 ? 55.258 5.529 -74.744 1.00 46.28 190 MET A O 1
ATOM 1457 N N . ASP A 1 191 ? 57.416 4.747 -74.917 1.00 48.03 191 ASP A N 1
ATOM 1458 C CA . ASP A 1 191 ? 58.140 5.627 -75.849 1.00 48.03 191 ASP A CA 1
ATOM 1459 C C . ASP A 1 191 ? 57.933 7.153 -75.780 1.00 48.03 191 ASP A C 1
ATOM 1461 O O . ASP A 1 191 ? 56.865 7.674 -76.173 1.00 48.03 191 ASP A O 1
#

Secondary structure (DSSP, 8-state):
--HHHHHHHHHHHHHHHHHHHHHHHHHHH--EEEE-GGGS-SEEEEEEEEEEP-S-TTSEEEEEEETT--EEEEEEE-TT--B--EE-SS---SSS---TTSSEEEEEEEE-TT---EEEEEEEEEEEEEETTTSEEEE-HHHHHHHHHHHHHHHHHHHHHHHHHHHHHHHHHHHHHHHHHHTTS--PPP-

Solvent-accessible surface area (backbone atoms only — not comparable to full-atom values): 10395 Å² total; per-residue (Å²): 123,59,74,64,40,54,51,40,37,50,52,12,51,51,37,29,51,51,11,52,51,33,40,64,56,18,67,78,43,54,43,74,47,74,39,65,48,83,82,48,57,76,45,76,52,34,67,46,72,74,38,68,54,96,66,69,41,81,42,47,33,28,32,31,32,46,59,94,61,66,67,43,73,73,45,32,21,40,87,88,64,50,82,47,58,45,79,37,79,46,84,67,86,74,83,98,65,70,71,75,75,46,65,62,32,48,47,23,34,34,69,28,65,87,29,72,30,30,32,26,32,43,34,86,52,60,35,38,32,22,54,60,85,65,43,41,82,43,68,34,48,65,59,18,51,52,32,39,54,51,10,53,52,32,30,52,53,12,50,53,37,33,51,53,24,49,51,56,41,50,57,54,50,54,56,54,52,58,59,56,62,64,76,72,73,84,81,80,88,78,132

pLDDT: mean 79.68, std 14.6, range [38.69, 94.75]

Mean predicted aligned error: 12.77 Å

Radius of gyration: 32.34 Å; Cα contacts (8 Å, |Δi|>4): 331; chains: 1; bounding box: 80×33×98 Å

Sequence (191 aa):
MNKGAKVILAIGGVIVLLGIASLVIAGPSAKRYYVNPLDEIQWQTNSVVNETIPLSPDETYQLFAKNGTGYHNLSITDPDGNELFQGEHCREFGDDDSSCEYEWIEIGYFDAYDCPCQITVESSEDILFLVYGEGGEKSDVDGYFMSFCGGILAILLGIVILVVGGGVSMFTKTKSVDLVSVNQQHYPPMD